Protein AF-A0A930S8W5-F1 (afdb_monomer)

Solvent-accessible surface area (backbone atoms only — not comparable to full-atom values): 11228 Å² total; per-residue (Å²): 131,78,61,67,44,80,49,76,48,83,53,79,40,33,37,37,39,38,31,30,31,74,84,80,67,48,77,78,44,78,50,74,50,74,47,82,41,80,61,62,62,61,56,50,52,54,48,52,54,52,50,52,52,51,52,53,51,52,47,54,46,54,51,53,53,50,49,51,53,32,41,77,68,68,63,45,86,70,75,86,78,61,76,85,81,70,62,40,40,56,42,46,46,45,55,75,83,44,91,60,53,60,67,49,46,48,45,22,51,56,50,45,65,69,64,56,50,47,81,63,65,83,74,59,72,83,74,89,78,64,91,67,51,72,68,57,50,43,38,52,56,48,54,62,51,50,78,83,36,52,68,38,48,57,46,38,52,39,32,75,76,67,74,50,66,83,62,75,49,75,47,76,55,97,92,41,82,45,73,46,62,80,55,48,55,48,90,99

Sequence (188 aa):
MSDLVLGLDIGIGSVGVGILNKVTGEIIHKNSRIFPAAQAENNVERRINRQGRRLTRRKKHRRVRLNHLFEESGLITDFTNVSINLNPYQLRVKGLTDELSNEELFIALKNMVKHRGISYLDDASDDGNSSVGDYAQIVKENSKQLETKTPGQIQLERYQKYGQLRGDFTVEEDGKKHRLIIVFPTSA

Secondary structure (DSSP, 8-state):
--SEEEEEEEETTEEEEEEEETTT--EEEEEEEE-----HHHHHHHHHHHHHHHHHHHHHHHHHHHHHHHHHTTS-S--TT--SSS-HHHHHHHTTTS---HHHHHHHHHHHHHS--BSSSSS------S---HHHHHHHHHHHHTTTS-HHHHHHHHHHHHS--SSEEEEEETTEEEEEE---BS--

Foldseek 3Di:
DAQKDWDWDDDQFKIWIWIARNPPRHTPDTDIGGHPRPPVVVVVVVVVVVVVVVVVVVLVVLLVVLVVVCCVVVLDVDPPPQDPPDDLLVLLVCVVPHDDRSSSVSSVVNVCSNQLADACVVVVPDPPDDPQPPVNVQAVVVVVVVVPDDLSRVQVCCCVPPVDRADWDWDADPNDIDIHHSHYHNVD

Structure (mmCIF, N/CA/C/O backbone):
data_AF-A0A930S8W5-F1
#
_entry.id   AF-A0A930S8W5-F1
#
loop_
_atom_site.group_PDB
_atom_site.id
_atom_site.type_symbol
_atom_site.label_atom_id
_atom_site.label_alt_id
_atom_site.label_comp_id
_atom_site.label_asym_id
_atom_site.label_entity_id
_atom_site.label_seq_id
_atom_site.pdbx_PDB_ins_code
_atom_site.Cartn_x
_atom_site.Cartn_y
_atom_site.Cartn_z
_atom_site.occupancy
_atom_site.B_iso_or_equiv
_atom_site.auth_seq_id
_atom_site.auth_comp_id
_atom_site.au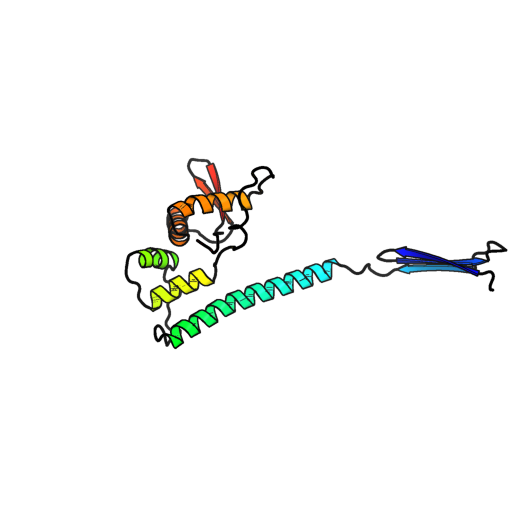th_asym_id
_atom_site.auth_atom_id
_atom_site.pdbx_PDB_model_num
ATOM 1 N N . MET A 1 1 ? 37.635 -10.814 -54.896 1.00 56.53 1 MET A N 1
ATOM 2 C CA . MET A 1 1 ? 36.934 -10.043 -53.840 1.00 56.53 1 MET A CA 1
ATOM 3 C C . MET A 1 1 ? 36.752 -8.631 -54.353 1.00 56.53 1 MET A C 1
ATOM 5 O O . MET A 1 1 ? 37.678 -8.141 -54.979 1.00 56.53 1 MET A O 1
ATOM 9 N N . SER A 1 2 ? 35.593 -8.006 -54.142 1.00 80.12 2 SER A N 1
ATOM 10 C CA . SER A 1 2 ? 35.391 -6.602 -54.521 1.00 80.12 2 SER A CA 1
ATOM 11 C C . SER A 1 2 ? 36.331 -5.679 -53.739 1.00 80.12 2 SER A C 1
ATOM 13 O O . SER A 1 2 ? 36.609 -5.938 -52.567 1.00 80.12 2 SER A O 1
ATOM 15 N N . ASP A 1 3 ? 36.750 -4.570 -54.348 1.00 94.50 3 ASP A N 1
ATOM 16 C CA . ASP A 1 3 ? 37.561 -3.539 -53.682 1.00 94.50 3 ASP A CA 1
ATOM 17 C C . ASP A 1 3 ? 36.743 -2.595 -52.789 1.00 94.50 3 ASP A C 1
ATOM 19 O O . ASP A 1 3 ? 37.269 -1.626 -52.256 1.00 94.50 3 ASP A O 1
ATOM 23 N N . LEU A 1 4 ? 35.460 -2.889 -52.584 1.00 96.31 4 LEU A N 1
ATOM 24 C CA . LEU A 1 4 ? 34.558 -2.099 -51.752 1.00 96.31 4 LEU A CA 1
ATOM 25 C C . LEU A 1 4 ? 34.642 -2.497 -50.275 1.00 96.31 4 LEU A C 1
ATOM 27 O O . LEU A 1 4 ? 34.626 -3.682 -49.938 1.00 96.31 4 LEU A O 1
ATOM 31 N N . VAL A 1 5 ? 34.668 -1.492 -49.403 1.00 96.00 5 VAL A N 1
ATOM 32 C CA . VAL A 1 5 ? 34.614 -1.610 -47.943 1.00 96.00 5 VAL A CA 1
ATOM 33 C C . VAL A 1 5 ? 33.387 -0.862 -47.435 1.00 96.00 5 VAL A C 1
ATOM 35 O O . VAL A 1 5 ? 33.153 0.280 -47.825 1.00 96.00 5 VAL A O 1
ATOM 38 N N . LEU A 1 6 ? 32.616 -1.513 -46.562 1.00 97.12 6 LEU A N 1
ATOM 39 C CA . LEU A 1 6 ? 31.442 -0.958 -45.891 1.00 97.12 6 LEU A CA 1
ATOM 40 C C . LEU A 1 6 ? 31.802 -0.573 -44.450 1.00 97.12 6 LEU A C 1
ATOM 42 O O . LEU A 1 6 ? 32.231 -1.423 -43.673 1.00 97.12 6 LEU A O 1
ATOM 46 N N . GLY A 1 7 ? 31.575 0.686 -44.091 1.00 97.12 7 GLY A N 1
ATOM 47 C CA . GLY A 1 7 ? 31.567 1.177 -42.717 1.00 97.12 7 GLY A CA 1
ATOM 48 C C . GLY A 1 7 ? 30.136 1.344 -42.209 1.00 97.12 7 GLY A C 1
ATOM 49 O O . GLY A 1 7 ? 29.282 1.881 -42.921 1.00 97.12 7 GLY A O 1
ATOM 50 N N . LEU A 1 8 ? 29.888 0.894 -40.979 1.00 98.00 8 LEU A N 1
ATOM 51 C CA . LEU A 1 8 ? 28.622 1.072 -40.270 1.00 98.00 8 LEU A CA 1
ATOM 52 C C . LEU A 1 8 ? 28.872 1.807 -38.953 1.00 98.00 8 LEU A C 1
ATOM 54 O O . LEU A 1 8 ? 29.672 1.350 -38.139 1.00 98.00 8 LEU A O 1
ATOM 58 N N . ASP A 1 9 ? 28.156 2.906 -38.742 1.00 97.38 9 ASP A N 1
ATOM 59 C CA . ASP A 1 9 ? 28.116 3.641 -37.475 1.00 97.38 9 ASP A CA 1
ATOM 60 C C . ASP A 1 9 ? 26.749 3.415 -36.818 1.00 97.38 9 ASP A C 1
ATOM 62 O O . ASP A 1 9 ? 25.747 3.997 -37.234 1.00 97.38 9 ASP A O 1
ATOM 66 N N . ILE A 1 10 ? 26.680 2.479 -35.867 1.00 95.88 10 ILE A N 1
ATOM 67 C CA . ILE A 1 10 ? 25.422 1.999 -35.280 1.00 95.88 10 ILE A CA 1
ATOM 68 C C . ILE A 1 10 ? 25.141 2.748 -33.973 1.00 95.88 10 ILE A C 1
ATOM 70 O O . ILE A 1 10 ? 25.716 2.444 -32.929 1.00 95.88 10 ILE A O 1
ATOM 74 N N . GLY A 1 11 ? 24.199 3.687 -34.025 1.00 92.19 11 GLY A N 1
ATOM 75 C CA . GLY A 1 11 ? 23.657 4.406 -32.877 1.00 92.19 11 GLY A CA 1
ATOM 76 C C . GLY A 1 11 ? 22.279 3.894 -32.444 1.00 92.19 11 GLY A C 1
ATOM 77 O O . GLY A 1 11 ? 21.581 3.187 -33.170 1.00 92.19 11 GLY A O 1
ATOM 78 N N . ILE A 1 12 ? 21.839 4.301 -31.249 1.00 89.75 12 ILE A N 1
ATOM 79 C CA . ILE A 1 12 ? 20.535 3.899 -30.687 1.00 89.75 12 ILE A CA 1
ATOM 80 C C . ILE A 1 12 ? 19.329 4.391 -31.503 1.00 89.75 12 ILE A C 1
ATOM 82 O O . ILE A 1 12 ? 18.258 3.802 -31.392 1.00 89.75 12 ILE A O 1
ATOM 86 N N . GLY A 1 13 ? 19.492 5.450 -32.305 1.00 91.19 13 GLY A N 1
ATOM 87 C CA . GLY A 1 13 ? 18.445 6.059 -33.139 1.00 91.19 13 GLY A CA 1
ATOM 88 C C . GLY A 1 13 ? 18.905 6.407 -34.560 1.00 91.19 13 GLY A C 1
ATOM 89 O O . GLY A 1 13 ? 18.264 7.181 -35.273 1.00 91.19 13 GLY A O 1
ATOM 90 N N . SER A 1 14 ? 20.047 5.873 -34.983 1.00 94.25 14 SER A N 1
ATOM 91 C CA . SER A 1 14 ? 20.533 6.056 -36.345 1.00 94.25 14 SER A CA 1
ATOM 92 C C . SER A 1 14 ? 21.547 4.991 -36.714 1.00 94.25 14 SER A C 1
ATOM 94 O O . SER A 1 14 ? 22.268 4.492 -35.859 1.00 94.25 14 SER A O 1
ATOM 96 N N . VAL A 1 15 ? 21.639 4.674 -38.000 1.00 97.38 15 VAL A N 1
ATOM 97 C CA . VAL A 1 15 ? 22.748 3.901 -38.55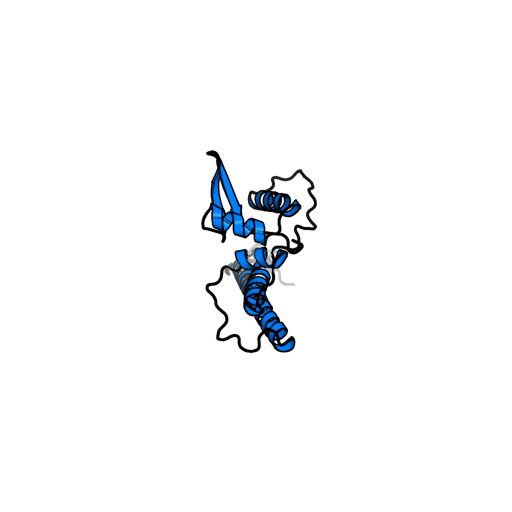9 1.00 97.38 15 VAL A CA 1
ATOM 98 C C . VAL A 1 15 ? 23.348 4.691 -39.716 1.00 97.38 15 VAL A C 1
ATOM 100 O O . VAL A 1 15 ? 22.686 4.912 -40.733 1.00 97.38 15 VAL A O 1
ATOM 103 N N . GLY A 1 16 ? 24.593 5.130 -39.548 1.00 97.81 16 GLY A N 1
ATOM 104 C CA . GLY A 1 16 ? 25.409 5.690 -40.617 1.00 97.81 16 GLY A CA 1
ATOM 105 C C . GLY A 1 16 ? 25.957 4.575 -41.503 1.00 97.81 16 GLY A C 1
ATOM 106 O O . GLY A 1 16 ? 26.402 3.541 -41.006 1.00 97.81 16 GLY A O 1
ATOM 107 N N . VAL A 1 17 ? 25.913 4.773 -42.817 1.00 98.19 17 VAL A N 1
ATOM 108 C CA . VAL A 1 17 ? 26.390 3.811 -43.816 1.00 98.19 17 VAL A CA 1
ATOM 109 C C . VAL A 1 17 ? 27.336 4.525 -44.773 1.00 98.19 17 VAL A C 1
ATOM 111 O O . VAL A 1 17 ? 26.967 5.530 -45.383 1.00 98.19 17 VAL A O 1
ATOM 114 N N . GLY A 1 18 ? 28.541 3.985 -44.944 1.00 97.81 18 GLY A N 1
ATOM 115 C CA . GLY A 1 18 ? 29.516 4.472 -45.918 1.00 97.81 18 GLY A CA 1
ATOM 116 C C . GLY A 1 18 ? 30.135 3.322 -46.700 1.00 97.81 18 GLY A C 1
ATOM 117 O O . GLY A 1 18 ? 30.542 2.331 -46.105 1.00 97.81 18 GLY A O 1
ATOM 118 N N . ILE A 1 19 ? 30.222 3.445 -48.023 1.00 97.56 19 ILE A N 1
ATOM 119 C CA . ILE A 1 19 ? 30.915 2.479 -48.884 1.00 97.56 19 ILE A CA 1
ATOM 120 C C . ILE A 1 19 ? 32.027 3.212 -49.623 1.00 97.56 19 ILE A C 1
ATOM 122 O O . ILE A 1 19 ? 31.763 4.234 -50.258 1.00 97.56 19 ILE A O 1
ATOM 126 N N . LEU A 1 20 ? 33.250 2.689 -49.566 1.00 97.00 20 LEU A N 1
ATOM 127 C CA . LEU A 1 20 ? 34.407 3.250 -50.266 1.00 97.00 20 LEU A CA 1
ATOM 128 C C . LEU A 1 20 ? 35.218 2.166 -50.976 1.00 97.00 20 LEU A C 1
ATOM 130 O O . LEU A 1 20 ? 35.235 1.014 -50.543 1.00 97.00 20 LEU A O 1
ATOM 134 N N . ASN A 1 21 ? 35.899 2.529 -52.056 1.00 97.12 21 ASN A N 1
ATOM 135 C CA . ASN A 1 21 ? 36.862 1.659 -52.720 1.00 97.12 21 ASN A CA 1
ATOM 136 C C . ASN A 1 21 ? 38.221 1.749 -52.006 1.00 97.12 21 ASN A C 1
ATOM 138 O O . ASN A 1 21 ? 38.809 2.823 -51.913 1.00 97.12 21 ASN A O 1
ATOM 142 N N . LYS A 1 22 ? 38.731 0.628 -51.493 1.00 94.94 22 LYS A N 1
ATOM 143 C CA . LYS A 1 22 ? 39.953 0.576 -50.673 1.00 94.94 22 LYS A CA 1
ATOM 144 C C . LYS A 1 22 ? 41.248 0.852 -51.443 1.00 94.94 22 LYS A C 1
ATOM 146 O O . LYS A 1 22 ? 42.263 1.111 -50.809 1.00 94.94 22 LYS A O 1
ATOM 151 N N . VAL A 1 23 ? 41.229 0.750 -52.774 1.00 95.38 23 VAL A N 1
ATOM 152 C CA . VAL A 1 23 ? 42.401 0.976 -53.635 1.00 95.38 23 VAL A CA 1
ATOM 153 C C . VAL A 1 23 ? 42.463 2.435 -54.081 1.00 95.38 23 VAL A C 1
ATOM 155 O O . VAL A 1 23 ? 43.524 3.047 -54.016 1.00 95.38 23 VAL A O 1
ATOM 158 N N . THR A 1 24 ? 41.333 3.006 -54.509 1.00 95.81 24 THR A N 1
ATOM 159 C CA . THR A 1 24 ? 41.276 4.391 -55.016 1.00 95.81 24 THR A CA 1
ATOM 160 C C . THR A 1 24 ? 40.973 5.425 -53.934 1.00 95.81 24 THR A C 1
ATOM 162 O O . THR A 1 24 ? 41.228 6.609 -54.133 1.00 95.81 24 THR A O 1
ATOM 165 N N . GLY A 1 25 ? 40.399 5.006 -52.804 1.00 93.00 25 GLY A N 1
ATOM 166 C CA . GLY A 1 25 ? 39.873 5.905 -51.775 1.00 93.00 25 GLY A CA 1
ATOM 167 C C . GLY A 1 25 ? 38.560 6.597 -52.165 1.00 93.00 25 GLY A C 1
ATOM 168 O O . GLY A 1 25 ? 38.064 7.429 -51.406 1.00 93.00 25 GLY A O 1
ATOM 169 N N . GLU A 1 26 ? 37.980 6.270 -53.325 1.00 96.31 26 GLU A N 1
ATOM 170 C CA . GLU A 1 26 ? 36.733 6.871 -53.802 1.00 96.31 26 GLU A CA 1
ATOM 171 C C . GLU A 1 26 ? 35.549 6.476 -52.914 1.00 96.31 26 GLU A C 1
ATOM 173 O O . GLU A 1 26 ? 35.380 5.309 -52.549 1.00 96.31 26 GLU A O 1
ATOM 178 N N . ILE A 1 27 ? 34.690 7.447 -52.600 1.00 96.38 27 ILE A N 1
ATOM 179 C CA . ILE A 1 27 ? 33.476 7.204 -51.826 1.00 96.38 27 ILE A CA 1
ATOM 180 C C . ILE A 1 27 ? 32.326 6.876 -52.773 1.00 96.38 27 ILE A C 1
ATOM 182 O O . ILE A 1 27 ? 31.826 7.744 -53.481 1.00 96.38 27 ILE A O 1
ATOM 186 N N . ILE A 1 28 ? 31.877 5.627 -52.723 1.00 96.88 28 ILE A N 1
ATOM 187 C CA . ILE A 1 28 ? 30.845 5.076 -53.604 1.00 96.88 28 ILE A CA 1
ATOM 188 C C . ILE A 1 28 ? 29.439 5.368 -53.072 1.00 96.88 28 ILE A C 1
ATOM 190 O O . ILE A 1 28 ? 28.508 5.589 -53.843 1.00 96.88 28 ILE A O 1
ATOM 194 N N . HIS A 1 29 ? 29.258 5.369 -51.749 1.00 96.88 29 HIS A N 1
ATOM 195 C CA . HIS A 1 29 ? 27.955 5.627 -51.141 1.00 96.88 29 HIS A CA 1
ATOM 196 C C . HIS A 1 29 ? 28.079 6.240 -49.746 1.00 96.88 29 HIS A C 1
ATOM 198 O O . HIS A 1 29 ? 28.964 5.869 -48.973 1.00 96.88 29 HIS A O 1
ATOM 204 N N . LYS A 1 30 ? 27.154 7.144 -49.410 1.00 96.75 30 LYS A N 1
ATOM 205 C CA . LYS A 1 30 ? 26.979 7.726 -48.073 1.00 96.75 30 LYS A CA 1
ATOM 206 C C . LYS A 1 30 ? 25.491 7.788 -47.756 1.00 96.75 30 LYS A C 1
ATOM 208 O O . LYS A 1 30 ? 24.716 8.266 -48.581 1.00 96.75 30 LYS A O 1
ATOM 213 N N . ASN A 1 31 ? 25.096 7.334 -46.573 1.00 97.50 31 ASN A N 1
ATOM 214 C CA . ASN A 1 31 ? 23.707 7.359 -46.128 1.00 97.50 31 ASN A CA 1
ATOM 215 C C . ASN A 1 31 ? 23.629 7.474 -44.599 1.00 97.50 31 ASN A C 1
ATOM 217 O O . ASN A 1 31 ? 24.539 7.062 -43.881 1.00 97.50 31 ASN A O 1
ATOM 221 N N . SER A 1 32 ? 22.524 8.029 -44.111 1.00 96.75 32 SER A N 1
ATOM 222 C CA . SER A 1 32 ? 22.150 8.020 -42.704 1.00 9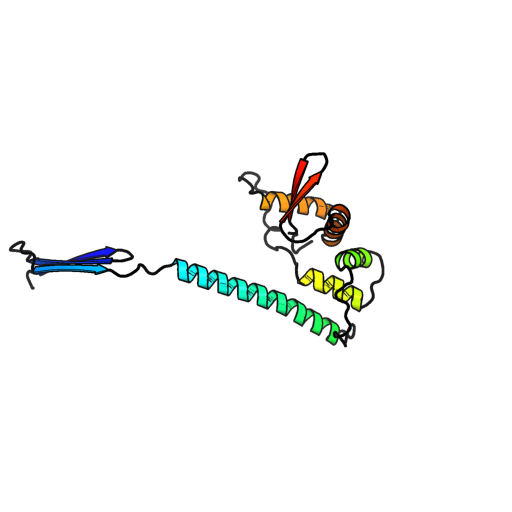6.75 32 SER A CA 1
ATOM 223 C C . SER A 1 32 ? 20.713 7.536 -42.587 1.00 96.75 32 SER A C 1
ATOM 225 O O . SER A 1 32 ? 19.771 8.188 -43.044 1.00 96.75 32 SER A O 1
ATOM 227 N N . ARG A 1 33 ? 20.533 6.369 -41.972 1.00 96.06 33 ARG A N 1
ATOM 228 C CA . ARG A 1 33 ? 19.212 5.841 -41.653 1.00 96.06 33 ARG A CA 1
ATOM 229 C C . ARG A 1 33 ? 18.834 6.292 -40.252 1.00 96.06 33 ARG A C 1
ATOM 231 O O . ARG A 1 33 ? 19.380 5.777 -39.287 1.00 96.06 33 ARG A O 1
ATOM 238 N N . ILE A 1 34 ? 17.869 7.197 -40.142 1.00 93.50 34 ILE A N 1
ATOM 239 C CA . ILE A 1 34 ? 17.363 7.693 -38.856 1.00 93.50 34 ILE A CA 1
ATOM 240 C C . ILE A 1 34 ? 16.097 6.919 -38.478 1.00 93.50 34 ILE A C 1
ATOM 242 O O . ILE A 1 34 ? 15.216 6.701 -39.313 1.00 93.50 34 ILE A O 1
ATOM 246 N N . PHE A 1 35 ? 16.001 6.495 -37.223 1.00 90.50 35 PHE A N 1
ATOM 247 C CA . PHE A 1 35 ? 14.790 5.930 -36.633 1.00 90.50 35 PHE A CA 1
ATOM 248 C C . PHE A 1 35 ? 14.703 6.383 -35.175 1.00 90.50 35 PHE A C 1
ATOM 250 O O . PHE A 1 35 ? 15.731 6.457 -34.510 1.00 90.50 35 PHE A O 1
ATOM 257 N N . PRO A 1 36 ? 13.511 6.682 -34.636 1.00 84.19 36 PRO A N 1
ATOM 258 C CA . PRO A 1 36 ? 13.391 6.956 -33.213 1.00 84.19 36 PRO A CA 1
ATOM 259 C C . PRO A 1 36 ? 14.010 5.796 -32.440 1.00 84.19 36 PRO A C 1
ATOM 261 O O . PRO A 1 36 ? 13.655 4.638 -32.688 1.00 84.19 36 PRO A O 1
ATOM 264 N N . ALA A 1 37 ? 14.946 6.096 -31.538 1.00 80.75 37 ALA A N 1
ATOM 265 C CA . ALA A 1 37 ? 15.481 5.073 -30.657 1.00 80.75 37 ALA A CA 1
ATOM 266 C C . ALA A 1 37 ? 14.307 4.349 -30.000 1.00 80.75 37 ALA A C 1
ATOM 268 O O . ALA A 1 37 ? 13.314 4.997 -29.657 1.00 80.75 37 ALA A O 1
ATOM 269 N N . ALA A 1 38 ? 14.387 3.021 -29.869 1.00 68.62 38 ALA A N 1
ATOM 270 C CA . ALA A 1 38 ? 13.346 2.261 -29.192 1.00 68.62 38 ALA A CA 1
ATOM 271 C C . ALA A 1 38 ? 13.119 2.909 -27.820 1.00 68.62 38 ALA A C 1
ATOM 273 O O . ALA A 1 38 ? 13.970 2.800 -26.939 1.00 68.62 38 ALA A O 1
ATOM 274 N N . GLN A 1 39 ? 12.015 3.650 -27.672 1.00 66.75 39 GLN A N 1
ATOM 275 C CA . GLN A 1 39 ? 11.752 4.449 -26.483 1.00 66.75 39 GLN A CA 1
ATOM 276 C C . GLN A 1 39 ? 11.491 3.477 -25.337 1.00 66.75 39 GLN A C 1
ATOM 278 O O . GLN A 1 39 ? 10.364 3.020 -25.124 1.00 66.75 39 GLN A O 1
ATOM 283 N N . ALA A 1 40 ? 12.553 3.107 -24.618 1.00 67.00 40 ALA A N 1
ATOM 284 C CA . ALA A 1 40 ? 12.490 2.211 -23.470 1.00 67.00 40 ALA A CA 1
ATOM 285 C C . ALA A 1 40 ? 11.471 2.718 -22.432 1.00 67.00 40 ALA A C 1
ATOM 287 O O . ALA A 1 40 ? 10.838 1.917 -21.741 1.00 67.00 40 ALA A O 1
ATOM 288 N N . GLU A 1 41 ? 11.252 4.032 -22.407 1.00 70.69 41 GLU A N 1
ATOM 289 C CA . GLU A 1 41 ? 10.247 4.756 -21.631 1.00 70.69 41 GLU A CA 1
ATOM 290 C C . GLU A 1 41 ? 8.822 4.211 -21.827 1.00 70.69 41 GLU A C 1
ATOM 292 O O . GLU A 1 41 ? 8.147 3.908 -20.842 1.00 70.69 41 GLU A O 1
ATOM 297 N N . ASN A 1 42 ? 8.392 3.924 -23.062 1.00 78.94 42 ASN A N 1
ATOM 298 C CA . ASN A 1 42 ? 7.051 3.373 -23.322 1.00 78.94 42 ASN A CA 1
ATOM 299 C C . ASN A 1 42 ? 6.881 1.974 -22.704 1.00 78.94 42 ASN A C 1
ATOM 301 O O . ASN A 1 42 ? 5.805 1.590 -22.231 1.00 78.94 42 ASN A O 1
ATOM 305 N N . ASN A 1 43 ? 7.959 1.183 -22.658 1.00 85.62 43 ASN A N 1
ATOM 306 C CA . ASN A 1 43 ? 7.933 -0.116 -21.990 1.00 85.62 43 ASN A CA 1
ATOM 307 C C . ASN A 1 43 ? 7.944 0.019 -20.459 1.00 85.62 43 ASN A C 1
ATOM 309 O O . ASN A 1 43 ? 7.352 -0.823 -19.774 1.00 85.62 43 ASN A O 1
ATOM 313 N N . VAL A 1 44 ? 8.590 1.056 -19.916 1.00 88.38 44 VAL A N 1
ATOM 314 C CA . VAL A 1 44 ? 8.524 1.396 -18.487 1.00 88.38 44 VAL A CA 1
ATOM 315 C C . VAL A 1 44 ? 7.085 1.742 -18.111 1.00 88.38 44 VAL A C 1
ATOM 317 O O . VAL A 1 44 ? 6.532 1.108 -17.210 1.00 88.38 44 VAL A O 1
ATOM 320 N N . GLU A 1 45 ? 6.426 2.626 -18.857 1.00 91.00 45 GLU A N 1
ATOM 321 C CA . GLU A 1 45 ? 5.035 3.010 -18.600 1.00 91.00 45 GLU A CA 1
ATOM 322 C C . GLU A 1 45 ? 4.083 1.806 -18.703 1.00 91.00 45 GLU A C 1
ATOM 324 O O . GLU A 1 45 ? 3.298 1.517 -17.791 1.00 91.00 45 GLU A O 1
ATOM 329 N N . ARG A 1 46 ? 4.219 0.998 -19.766 1.00 91.56 46 ARG A N 1
ATOM 330 C CA . ARG A 1 46 ? 3.461 -0.253 -19.929 1.00 91.56 46 ARG A CA 1
ATOM 331 C C . ARG A 1 46 ? 3.633 -1.182 -18.726 1.00 91.56 46 ARG A C 1
ATOM 333 O O . ARG A 1 46 ? 2.668 -1.825 -18.289 1.00 91.56 46 ARG A O 1
ATOM 340 N N . ARG A 1 47 ? 4.857 -1.299 -18.204 1.00 94.12 47 ARG A N 1
ATOM 341 C CA . ARG A 1 47 ? 5.188 -2.146 -17.051 1.00 94.12 47 ARG A CA 1
ATOM 342 C C . ARG A 1 47 ? 4.550 -1.614 -15.771 1.00 94.12 47 ARG A C 1
ATOM 344 O O . ARG A 1 47 ? 3.904 -2.415 -15.087 1.00 94.12 47 ARG A O 1
ATOM 351 N N . ILE A 1 48 ? 4.671 -0.314 -15.500 1.00 95.44 48 ILE A N 1
ATOM 352 C CA . ILE A 1 48 ? 4.067 0.369 -14.345 1.00 95.44 48 ILE A CA 1
ATOM 353 C C . ILE A 1 48 ? 2.549 0.164 -14.360 1.00 95.44 48 ILE A C 1
ATOM 355 O O . ILE A 1 48 ? 1.982 -0.380 -13.409 1.00 95.44 48 ILE A O 1
ATOM 359 N N . ASN A 1 49 ? 1.897 0.447 -15.488 1.00 95.94 49 ASN A N 1
ATOM 360 C CA . ASN A 1 49 ? 0.451 0.293 -15.648 1.00 95.94 49 ASN A CA 1
ATOM 361 C C . ASN A 1 49 ? -0.009 -1.160 -15.436 1.00 95.94 49 ASN A C 1
ATOM 363 O O . ASN A 1 49 ? -1.010 -1.431 -14.765 1.00 95.94 49 ASN A O 1
ATOM 367 N N . ARG A 1 50 ? 0.739 -2.140 -15.956 1.00 97.06 50 ARG A N 1
ATOM 368 C CA . ARG A 1 50 ? 0.447 -3.566 -15.738 1.00 97.06 50 ARG A CA 1
ATOM 369 C C . ARG A 1 50 ? 0.579 -3.964 -14.267 1.00 97.06 50 ARG A C 1
ATOM 371 O O . ARG A 1 50 ? -0.251 -4.733 -13.775 1.00 97.06 50 ARG A O 1
ATOM 378 N N . GLN A 1 51 ? 1.614 -3.492 -13.576 1.00 97.25 51 GLN A N 1
ATOM 379 C CA . GLN A 1 51 ? 1.814 -3.760 -12.151 1.00 97.25 51 GLN A CA 1
ATOM 380 C C . GLN A 1 51 ? 0.702 -3.116 -11.312 1.00 97.25 51 GLN A C 1
ATOM 382 O O . GLN A 1 51 ? 0.086 -3.818 -10.507 1.00 97.25 51 GLN A O 1
ATOM 387 N N . GLY A 1 52 ? 0.348 -1.858 -11.588 1.00 97.50 52 GLY A N 1
ATOM 388 C CA . GLY A 1 52 ? -0.774 -1.158 -10.955 1.00 97.50 52 GLY A CA 1
ATOM 389 C C . GLY A 1 52 ? -2.094 -1.922 -11.094 1.00 97.50 52 GLY A C 1
ATOM 390 O O . GLY A 1 52 ? -2.748 -2.225 -10.093 1.00 97.50 52 GLY A O 1
ATOM 391 N N . ARG A 1 53 ? -2.440 -2.375 -12.310 1.00 98.19 53 ARG A N 1
ATOM 392 C CA . ARG A 1 53 ? -3.632 -3.218 -12.543 1.00 98.19 53 ARG A CA 1
ATOM 393 C C . ARG A 1 53 ? -3.619 -4.497 -11.707 1.00 98.19 53 ARG A C 1
ATOM 395 O O . ARG A 1 53 ? -4.645 -4.877 -11.142 1.00 98.19 53 ARG A O 1
ATOM 402 N N . ARG A 1 54 ? -2.469 -5.175 -11.596 1.00 98.00 54 ARG A N 1
ATOM 403 C CA . ARG A 1 54 ? -2.339 -6.403 -10.790 1.00 98.00 54 ARG A CA 1
ATOM 404 C C . ARG A 1 54 ? -2.537 -6.130 -9.300 1.00 98.00 54 ARG A C 1
ATOM 406 O O . ARG A 1 54 ? -3.232 -6.915 -8.652 1.00 98.00 54 ARG A O 1
ATOM 413 N N . LEU A 1 55 ? -1.962 -5.049 -8.772 1.00 97.25 55 LEU A N 1
ATOM 414 C CA . LEU A 1 55 ? -2.124 -4.647 -7.372 1.00 97.25 55 LEU A CA 1
ATOM 415 C C . LEU A 1 55 ? -3.592 -4.339 -7.056 1.00 97.25 55 LEU A C 1
ATOM 417 O O . LEU A 1 55 ? -4.148 -4.921 -6.121 1.00 97.25 55 LEU A O 1
ATOM 421 N N . THR A 1 56 ? -4.251 -3.527 -7.886 1.00 97.62 56 THR A N 1
ATOM 422 C CA . THR A 1 56 ? -5.675 -3.188 -7.737 1.00 97.62 56 THR A CA 1
ATOM 423 C C . THR A 1 56 ? -6.566 -4.423 -7.843 1.00 97.62 56 THR A C 1
ATOM 425 O O . THR A 1 56 ? -7.419 -4.642 -6.978 1.00 97.62 56 THR A O 1
ATOM 428 N N . ARG A 1 57 ? -6.330 -5.295 -8.835 1.00 98.38 57 ARG A N 1
ATOM 429 C CA . ARG A 1 57 ? -7.067 -6.559 -9.002 1.00 98.38 57 ARG A CA 1
ATOM 430 C C . ARG A 1 57 ? -6.955 -7.440 -7.761 1.00 98.38 57 ARG A C 1
ATOM 432 O O . ARG A 1 57 ? -7.967 -7.908 -7.253 1.00 98.38 57 ARG A O 1
ATOM 439 N N . ARG A 1 58 ? -5.740 -7.642 -7.241 1.00 98.06 58 ARG A N 1
ATOM 440 C CA . ARG A 1 58 ? -5.504 -8.470 -6.046 1.00 98.06 58 ARG A CA 1
ATOM 441 C C . ARG A 1 58 ? -6.114 -7.843 -4.790 1.00 98.06 58 ARG A C 1
ATOM 443 O O . ARG A 1 58 ? -6.708 -8.562 -3.995 1.00 98.06 58 ARG A O 1
ATOM 450 N N . LYS A 1 59 ? -6.042 -6.516 -4.629 1.00 97.62 59 LYS A N 1
ATOM 451 C CA . LYS A 1 59 ? -6.710 -5.793 -3.532 1.00 97.62 59 LYS A CA 1
ATOM 452 C C . LYS A 1 59 ? -8.233 -5.946 -3.586 1.00 97.62 59 LYS A C 1
ATOM 454 O O . LYS A 1 59 ? -8.844 -6.180 -2.547 1.00 97.62 59 LYS A O 1
ATOM 459 N N . LYS A 1 60 ? -8.846 -5.866 -4.775 1.00 98.06 60 LYS A N 1
ATOM 460 C CA . LYS A 1 60 ? -10.278 -6.155 -4.966 1.00 98.06 60 LYS A CA 1
ATOM 461 C C . LYS A 1 60 ? -10.588 -7.609 -4.607 1.00 98.06 60 LYS A C 1
ATOM 463 O O . LYS A 1 60 ? -11.493 -7.844 -3.815 1.00 98.06 60 LYS A O 1
ATOM 468 N N . HIS A 1 61 ? -9.808 -8.549 -5.137 1.00 98.38 61 HIS A N 1
ATOM 469 C CA . HIS A 1 61 ? -10.036 -9.983 -4.968 1.00 98.38 61 HIS A CA 1
ATOM 470 C C . HIS A 1 61 ? -9.889 -10.462 -3.516 1.00 98.38 61 HIS A C 1
ATOM 472 O O . HIS A 1 61 ? -10.652 -11.321 -3.097 1.00 98.38 61 HIS A O 1
ATOM 478 N N . ARG A 1 62 ? -9.006 -9.862 -2.701 1.00 98.38 62 ARG A N 1
ATOM 479 C CA . ARG A 1 62 ? -8.947 -10.162 -1.255 1.00 98.38 62 ARG A CA 1
ATOM 480 C C . ARG A 1 62 ? -10.278 -9.927 -0.540 1.00 98.38 62 ARG A C 1
ATOM 482 O O . ARG A 1 62 ? -10.639 -10.709 0.322 1.00 98.38 62 ARG A O 1
ATOM 489 N N . ARG A 1 63 ? -11.014 -8.875 -0.910 1.00 96.81 63 ARG A N 1
ATOM 490 C CA . ARG A 1 63 ? -12.337 -8.595 -0.326 1.00 96.81 63 ARG A CA 1
ATOM 491 C C . ARG A 1 63 ? -13.391 -9.581 -0.815 1.00 96.81 63 ARG A C 1
ATOM 493 O O . ARG A 1 63 ? -14.238 -9.964 -0.037 1.00 96.81 63 ARG A O 1
ATOM 500 N N . VAL A 1 64 ? -13.313 -9.995 -2.081 1.00 97.56 64 VAL A N 1
ATOM 501 C CA . VAL A 1 64 ? -14.205 -11.030 -2.630 1.00 97.56 64 VAL A CA 1
ATOM 502 C C . VAL A 1 64 ? -14.000 -12.353 -1.890 1.00 97.56 64 VAL A C 1
ATOM 504 O O . VAL A 1 64 ? -14.963 -12.963 -1.460 1.00 97.56 64 VAL A O 1
ATOM 507 N N . ARG A 1 65 ? -12.745 -12.746 -1.646 1.00 98.31 65 ARG A N 1
ATOM 508 C CA . ARG A 1 65 ? -12.434 -13.926 -0.826 1.00 98.31 65 ARG A CA 1
ATOM 509 C C . ARG A 1 65 ? -12.911 -13.793 0.620 1.00 98.31 65 ARG A C 1
ATOM 511 O O . ARG A 1 65 ? -13.336 -14.782 1.191 1.00 98.31 65 ARG A O 1
ATOM 518 N N . LEU A 1 66 ? -12.839 -12.591 1.199 1.00 97.94 66 LEU A N 1
ATOM 519 C CA . LEU A 1 66 ? -13.392 -12.337 2.531 1.00 97.94 66 LEU A CA 1
ATOM 520 C C . LEU A 1 66 ? -14.919 -12.494 2.548 1.00 97.94 66 LEU A C 1
ATOM 522 O O . LEU A 1 66 ? -15.435 -13.066 3.495 1.00 97.94 66 LEU A O 1
ATOM 526 N N . ASN A 1 67 ? -15.628 -12.027 1.513 1.00 96.69 67 ASN A N 1
ATOM 527 C CA . ASN A 1 6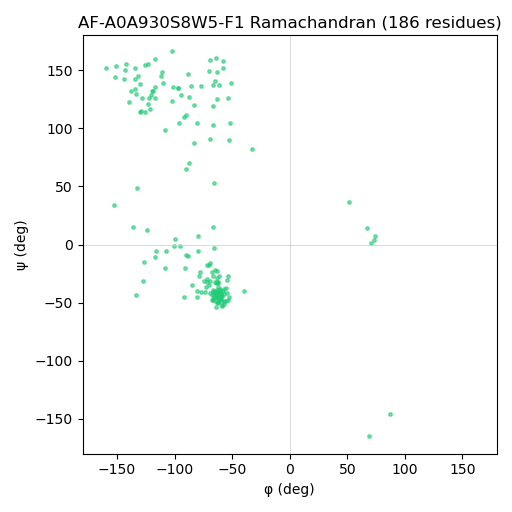7 ? -17.068 -12.263 1.390 1.00 96.69 67 ASN A CA 1
ATOM 528 C C . ASN A 1 67 ? -17.375 -13.767 1.370 1.00 96.69 67 ASN A C 1
ATOM 530 O O . ASN A 1 67 ? -18.134 -14.220 2.212 1.00 96.69 67 ASN A O 1
ATOM 534 N N . HIS A 1 68 ? -16.719 -14.534 0.492 1.00 97.50 68 HIS A N 1
ATOM 535 C CA . HIS A 1 68 ? -16.923 -15.986 0.424 1.00 97.50 68 HIS A CA 1
ATOM 536 C C . HIS A 1 68 ? -16.621 -16.690 1.747 1.00 97.50 68 HIS A C 1
ATOM 538 O O . HIS A 1 68 ? -17.390 -17.539 2.167 1.00 97.50 68 HIS A O 1
ATOM 544 N N . LEU A 1 69 ? -15.560 -16.285 2.452 1.00 98.19 69 LEU A N 1
ATOM 545 C CA . LEU A 1 69 ? -15.261 -16.834 3.775 1.00 98.19 69 LEU A CA 1
ATOM 546 C C . LEU A 1 69 ? -16.409 -16.593 4.769 1.00 98.19 69 LEU A C 1
ATOM 548 O O . LEU A 1 69 ? -16.742 -17.484 5.543 1.00 98.19 69 LEU A O 1
ATOM 552 N N . PHE A 1 70 ? -17.014 -15.403 4.758 1.00 97.88 70 PHE A N 1
ATOM 553 C CA . PHE A 1 70 ? -18.143 -15.073 5.633 1.00 97.88 70 PHE A CA 1
ATOM 554 C C . PHE A 1 70 ? -19.433 -15.815 5.250 1.00 97.88 70 PHE A C 1
ATOM 556 O O . PHE A 1 70 ? -20.177 -16.203 6.152 1.00 97.88 70 PHE A O 1
ATOM 563 N N . GLU A 1 71 ? -19.659 -16.042 3.951 1.00 96.56 71 GLU A N 1
ATOM 564 C CA . GLU A 1 71 ? -20.760 -16.863 3.422 1.00 96.56 71 GLU A CA 1
ATOM 565 C C . GLU A 1 71 ? -20.606 -18.322 3.860 1.00 96.56 71 GLU A C 1
ATOM 567 O O . GLU A 1 71 ? -21.507 -18.882 4.478 1.00 96.56 71 GLU A O 1
ATOM 572 N N . GLU A 1 72 ? -19.442 -18.921 3.592 1.00 97.19 72 GLU A N 1
ATOM 573 C CA . GLU A 1 72 ? -19.121 -20.314 3.924 1.00 97.19 72 GLU A CA 1
ATOM 574 C C . GLU A 1 72 ? -19.156 -20.569 5.436 1.00 97.19 72 GLU A C 1
ATOM 576 O O . GLU A 1 72 ? -19.554 -21.646 5.873 1.00 97.19 72 GLU A O 1
ATOM 581 N N . SER A 1 73 ? -18.782 -19.570 6.240 1.00 97.31 73 SER A N 1
ATOM 582 C CA . SER A 1 73 ? -18.827 -19.654 7.706 1.00 97.31 73 SER A CA 1
ATOM 583 C C . SER A 1 73 ? -20.227 -19.422 8.290 1.00 97.31 73 SER A C 1
ATOM 585 O O . SER A 1 73 ? -20.394 -19.519 9.503 1.00 97.31 73 SER A O 1
ATOM 587 N N . GLY A 1 74 ? -21.224 -19.057 7.476 1.00 96.31 74 GLY A N 1
ATOM 588 C CA . GLY A 1 74 ? -22.580 -18.744 7.940 1.00 96.31 74 GLY A CA 1
ATOM 589 C C . GLY A 1 74 ? -22.690 -17.472 8.794 1.00 96.31 74 GLY A C 1
ATOM 590 O O . GLY A 1 74 ? -23.712 -17.266 9.442 1.00 96.31 74 GLY A O 1
ATOM 591 N N . LEU A 1 75 ? -21.662 -16.614 8.810 1.00 95.50 75 LEU A N 1
ATOM 592 C CA . LEU A 1 75 ? -21.639 -15.393 9.627 1.00 95.50 75 LEU A CA 1
ATOM 593 C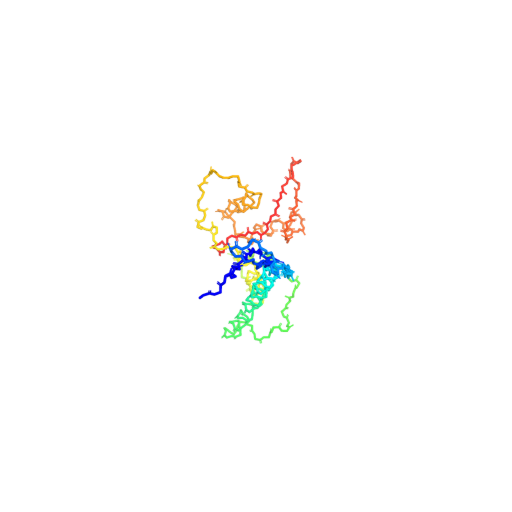 C . LEU A 1 75 ? -22.430 -14.253 8.978 1.00 95.50 75 LEU A C 1
ATOM 595 O O . LEU A 1 75 ? -23.121 -13.508 9.674 1.00 95.50 75 LEU A O 1
ATOM 599 N N . ILE A 1 76 ? -22.309 -14.111 7.654 1.00 91.62 76 ILE A N 1
ATOM 600 C CA . ILE A 1 76 ? -23.085 -13.176 6.834 1.00 91.62 76 ILE A CA 1
ATOM 601 C C . ILE A 1 76 ? -23.459 -13.884 5.539 1.00 91.62 76 ILE A C 1
ATOM 603 O O . ILE A 1 76 ? -22.585 -14.305 4.784 1.00 91.62 76 ILE A O 1
ATOM 607 N N . THR A 1 77 ? -24.756 -13.962 5.268 1.00 79.56 77 THR A N 1
ATOM 608 C CA . THR A 1 77 ? -25.307 -14.546 4.037 1.00 79.56 77 THR A CA 1
ATOM 609 C C . THR A 1 77 ? -25.894 -13.494 3.093 1.00 79.56 77 THR A C 1
ATOM 611 O O . THR A 1 77 ? -25.982 -13.739 1.893 1.00 79.56 77 THR A O 1
ATOM 614 N N . ASP A 1 78 ? -26.226 -12.300 3.599 1.00 90.62 78 ASP A N 1
ATOM 615 C CA . ASP A 1 78 ? -26.669 -11.148 2.808 1.00 90.62 78 ASP A CA 1
ATOM 616 C C . ASP A 1 78 ? -25.738 -9.942 3.020 1.00 90.62 78 ASP A C 1
ATOM 618 O O . ASP A 1 78 ? -25.640 -9.386 4.113 1.00 90.62 78 ASP A O 1
ATOM 622 N N . PHE A 1 79 ? -25.062 -9.507 1.953 1.00 92.19 79 PHE A N 1
ATOM 623 C CA . PHE A 1 79 ? -24.180 -8.333 1.981 1.00 92.19 79 PHE A CA 1
ATOM 624 C C . PHE A 1 79 ? -24.857 -7.037 1.528 1.00 92.19 79 PHE A C 1
ATOM 626 O O . PHE A 1 79 ? -24.188 -6.000 1.498 1.00 92.19 79 PHE A O 1
ATOM 633 N N . THR A 1 80 ? -26.131 -7.068 1.129 1.00 92.12 80 THR A N 1
ATOM 634 C CA . THR A 1 80 ? -26.828 -5.883 0.604 1.00 92.12 80 THR A CA 1
ATOM 635 C C . THR A 1 80 ? -27.080 -4.831 1.680 1.00 92.12 80 THR A C 1
ATOM 637 O O . THR A 1 80 ? -27.006 -3.640 1.385 1.00 92.12 80 THR A O 1
ATOM 640 N N . ASN A 1 81 ? -27.270 -5.264 2.929 1.00 90.06 81 ASN A N 1
ATOM 641 C CA . ASN A 1 81 ? -27.598 -4.403 4.066 1.00 90.06 81 ASN A CA 1
ATOM 642 C C . ASN A 1 81 ? -26.400 -4.054 4.963 1.00 90.06 81 ASN A C 1
ATOM 644 O O . ASN A 1 81 ? -26.573 -3.380 5.973 1.00 90.06 81 ASN A O 1
ATOM 648 N N . VAL A 1 82 ? -25.179 -4.464 4.596 1.00 93.12 82 VAL A N 1
ATOM 649 C CA . VAL A 1 82 ? -23.978 -4.126 5.374 1.00 93.12 82 VAL A CA 1
ATOM 650 C C . VAL A 1 82 ? -23.718 -2.623 5.300 1.00 93.12 82 VAL A C 1
ATOM 652 O O . VAL A 1 82 ? -23.426 -2.081 4.226 1.00 93.12 82 VAL A O 1
ATOM 655 N N . SER A 1 83 ? -23.740 -1.958 6.452 1.00 94.38 83 SER A N 1
ATOM 656 C CA . SER A 1 83 ? -23.500 -0.527 6.556 1.00 94.38 83 SER A CA 1
ATOM 657 C C . SER A 1 83 ? -22.101 -0.147 6.071 1.00 94.38 83 SER A C 1
ATOM 659 O O . SER A 1 83 ? -21.085 -0.772 6.386 1.00 94.38 83 SER A O 1
ATOM 661 N N . ILE A 1 84 ? -22.031 0.943 5.310 1.00 94.88 84 ILE A N 1
ATOM 662 C CA . ILE A 1 84 ? -20.769 1.547 4.860 1.00 94.88 84 ILE A CA 1
ATOM 663 C C . ILE A 1 84 ? -20.366 2.773 5.688 1.00 94.88 84 ILE A C 1
ATOM 665 O O . ILE A 1 84 ? -19.308 3.347 5.430 1.00 94.88 84 ILE A O 1
ATOM 669 N N . ASN A 1 85 ? -21.193 3.156 6.668 1.00 96.50 85 ASN A N 1
ATOM 670 C CA . ASN A 1 85 ? -21.067 4.405 7.425 1.00 96.50 85 ASN A CA 1
ATOM 671 C C . ASN A 1 85 ? -20.588 4.203 8.871 1.00 96.50 85 ASN A C 1
ATOM 673 O O . ASN A 1 85 ? -20.331 5.182 9.566 1.00 96.50 85 ASN A O 1
ATOM 677 N N . LEU A 1 86 ? -20.446 2.956 9.335 1.00 97.06 86 LEU A N 1
ATOM 678 C CA . LEU A 1 86 ? -19.825 2.678 10.631 1.00 97.06 86 LEU A CA 1
ATOM 679 C C . LEU A 1 86 ? -18.324 2.974 10.583 1.00 97.06 86 LEU A C 1
ATOM 681 O O . LEU A 1 86 ? -17.683 2.799 9.545 1.00 97.06 86 LEU A O 1
ATOM 685 N N . ASN A 1 87 ? -17.746 3.389 11.713 1.00 97.94 87 ASN A N 1
ATOM 686 C CA . ASN A 1 87 ? -16.317 3.669 11.809 1.00 97.94 87 ASN A CA 1
ATOM 687 C C . ASN A 1 87 ? -15.518 2.362 11.987 1.00 97.94 87 ASN A C 1
ATOM 689 O O . ASN A 1 87 ? -15.454 1.828 13.097 1.00 97.94 87 ASN A O 1
ATOM 693 N N . PRO A 1 88 ? -14.829 1.856 10.946 1.00 98.12 88 PRO A N 1
ATOM 694 C CA . PRO A 1 88 ? -14.120 0.587 11.047 1.00 98.12 88 PRO A CA 1
ATOM 695 C C . PRO A 1 88 ? -12.920 0.645 11.999 1.00 98.12 88 PRO A C 1
ATOM 697 O O . PRO A 1 88 ? -12.493 -0.394 12.487 1.00 98.12 88 PRO A O 1
ATOM 700 N N . TYR A 1 89 ? -12.342 1.824 12.250 1.00 98.06 89 TYR A N 1
ATOM 701 C CA . TYR A 1 89 ? -11.202 1.968 13.158 1.00 98.06 89 TYR A CA 1
ATOM 702 C C . TYR A 1 89 ? -11.651 1.830 14.608 1.00 98.06 89 TYR A C 1
ATOM 704 O O . TYR A 1 89 ? -11.008 1.125 15.376 1.00 98.06 89 TYR A O 1
ATOM 712 N N . GLN A 1 90 ? -12.801 2.414 14.949 1.00 98.31 90 GLN A N 1
ATOM 713 C CA . GLN A 1 90 ? -13.416 2.234 16.261 1.00 98.31 90 GLN A CA 1
ATOM 714 C C . GLN A 1 90 ? -13.810 0.774 16.497 1.00 98.31 90 GLN A C 1
ATOM 716 O O . GLN A 1 90 ? -13.480 0.227 17.542 1.00 98.31 90 GLN A O 1
ATOM 721 N N . LEU A 1 91 ? -14.434 0.122 15.509 1.00 98.62 91 LEU A N 1
ATOM 722 C CA . LEU A 1 91 ? -14.800 -1.296 15.603 1.00 98.62 91 LEU A CA 1
ATOM 723 C C . LEU A 1 91 ? -13.576 -2.199 15.791 1.00 98.62 91 LEU A C 1
ATOM 725 O O . LEU A 1 91 ? -13.608 -3.110 16.608 1.00 98.62 91 LEU A O 1
ATOM 729 N N . ARG A 1 92 ? -12.468 -1.915 15.093 1.00 98.38 92 ARG A N 1
ATOM 730 C CA . ARG A 1 92 ? -11.204 -2.649 15.271 1.00 98.38 92 ARG A CA 1
ATOM 731 C C . ARG A 1 92 ? -10.615 -2.519 16.671 1.00 98.38 92 ARG A C 1
ATOM 733 O O . ARG A 1 92 ? -9.946 -3.447 17.096 1.00 98.38 92 ARG A O 1
ATOM 740 N N . VAL A 1 93 ? -10.813 -1.385 17.344 1.00 98.50 93 VAL A N 1
ATOM 741 C CA . VAL A 1 93 ? -10.351 -1.190 18.726 1.00 98.50 93 VAL A CA 1
ATOM 742 C C . VAL A 1 93 ? -11.321 -1.835 19.713 1.00 98.50 93 VAL A C 1
ATOM 744 O O . VAL A 1 93 ? -10.870 -2.566 20.584 1.00 98.50 93 VAL A O 1
ATOM 747 N N . LYS A 1 94 ? -12.635 -1.637 19.535 1.00 98.62 94 LYS A N 1
ATOM 748 C CA . LYS A 1 94 ? -13.688 -2.274 20.346 1.00 98.62 94 LYS A CA 1
ATOM 749 C C . LYS A 1 94 ? -13.529 -3.798 20.359 1.00 98.62 94 LYS A C 1
ATOM 751 O O . LYS A 1 94 ? -13.486 -4.392 21.423 1.00 98.62 94 LYS A O 1
ATOM 756 N N . GLY A 1 95 ? -13.338 -4.412 19.191 1.00 98.31 95 GLY A N 1
ATOM 757 C CA . GLY A 1 95 ? -13.181 -5.863 19.053 1.00 98.31 95 GLY A CA 1
ATOM 758 C C . GLY A 1 95 ? -11.929 -6.471 19.694 1.00 98.31 95 GLY A C 1
ATOM 759 O O . GLY A 1 95 ? -11.762 -7.684 19.622 1.00 98.31 95 GLY A O 1
ATOM 760 N N . LEU A 1 96 ? -11.031 -5.665 20.278 1.00 97.94 96 LEU A N 1
ATOM 761 C CA . LEU A 1 96 ? -9.907 -6.172 21.073 1.00 97.94 96 LEU A CA 1
ATOM 762 C C . LEU A 1 96 ? -10.337 -6.584 22.486 1.00 97.94 96 LEU A C 1
ATOM 764 O O . LEU A 1 96 ? -9.674 -7.420 23.094 1.00 97.94 96 LEU A O 1
ATOM 768 N N . THR A 1 97 ? -11.405 -5.981 23.013 1.00 97.88 97 THR A N 1
ATOM 769 C CA . THR A 1 97 ? -11.850 -6.153 24.405 1.00 97.88 97 THR A CA 1
ATOM 770 C C . THR A 1 97 ? -13.312 -6.553 24.522 1.00 97.88 97 THR A C 1
ATOM 772 O O . THR A 1 97 ? -13.666 -7.277 25.447 1.00 97.88 97 THR A O 1
ATOM 775 N N . ASP A 1 98 ? -14.147 -6.112 23.586 1.00 98.31 98 ASP A N 1
ATOM 776 C CA . ASP A 1 98 ? -15.597 -6.244 23.634 1.00 98.31 98 ASP A CA 1
ATOM 777 C C . ASP A 1 98 ? -16.131 -6.978 22.403 1.00 98.31 98 ASP A C 1
ATOM 779 O O . ASP A 1 98 ? -15.539 -6.960 21.320 1.00 98.31 98 ASP A O 1
ATOM 783 N N . GLU A 1 99 ? -17.296 -7.602 22.557 1.00 98.12 99 GLU A N 1
ATOM 784 C CA . GLU A 1 99 ? -17.949 -8.331 21.475 1.00 98.12 99 GLU A CA 1
ATOM 785 C C . GLU A 1 99 ? -18.369 -7.397 20.322 1.00 98.12 99 GLU A C 1
ATOM 787 O O . GLU A 1 99 ? -18.848 -6.271 20.518 1.00 98.12 99 GLU A O 1
ATOM 792 N N . LEU A 1 100 ? -18.194 -7.891 19.094 1.00 98.31 100 LEU A N 1
ATOM 793 C CA . LEU A 1 100 ? -18.682 -7.271 17.867 1.00 98.31 100 LEU A CA 1
ATOM 794 C C . LEU A 1 100 ? -19.785 -8.133 17.264 1.00 98.31 100 LEU A C 1
ATOM 796 O O . LEU A 1 100 ? -19.681 -9.359 17.260 1.00 98.31 100 LEU A O 1
ATOM 800 N N . SER A 1 101 ? -20.785 -7.500 16.654 1.00 97.62 101 SER A N 1
ATOM 801 C CA . SER A 1 101 ? -21.706 -8.241 15.787 1.00 97.62 101 SER A CA 1
ATOM 802 C C . SER A 1 101 ? -20.971 -8.807 14.562 1.00 97.62 101 SER A C 1
ATOM 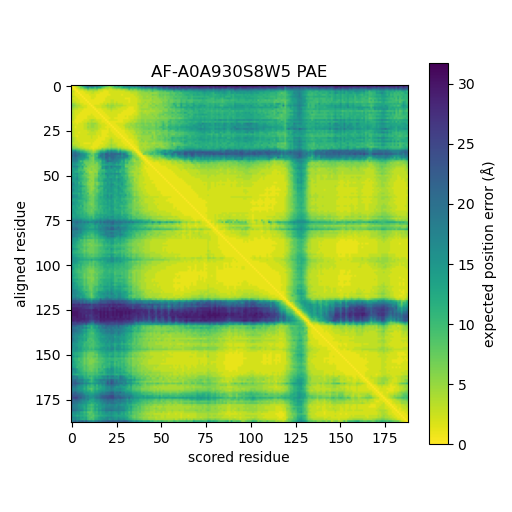804 O O . SER A 1 101 ? -19.917 -8.302 14.161 1.00 97.62 101 SER A O 1
ATOM 806 N N . ASN A 1 102 ? -21.547 -9.815 13.899 1.00 97.56 102 ASN A N 1
ATOM 807 C CA . ASN A 1 102 ? -20.971 -10.367 12.665 1.00 97.56 102 ASN A CA 1
ATOM 808 C C . ASN A 1 102 ? -20.754 -9.288 11.587 1.00 97.56 102 ASN A C 1
ATOM 810 O O . ASN A 1 102 ? -19.739 -9.305 10.885 1.00 97.56 102 ASN A O 1
ATOM 814 N N . GLU A 1 103 ? -21.676 -8.325 11.478 1.00 97.12 103 GLU A N 1
ATOM 815 C CA . GLU A 1 103 ? -21.557 -7.187 10.562 1.00 97.12 103 GLU A CA 1
ATOM 816 C C . GLU A 1 103 ? -20.409 -6.250 10.964 1.00 97.12 103 GLU A C 1
ATOM 818 O O . GLU A 1 103 ? -19.579 -5.888 10.124 1.00 97.12 103 GLU A O 1
ATOM 823 N N . GLU A 1 104 ? -20.320 -5.888 12.248 1.00 98.06 104 GLU A N 1
ATOM 824 C CA . GLU A 1 104 ? -19.244 -5.047 12.779 1.00 98.06 104 GLU A CA 1
ATOM 825 C C . GLU A 1 104 ? -17.869 -5.696 12.550 1.00 98.06 104 GLU A C 1
ATOM 827 O O . GLU A 1 104 ? -16.934 -5.042 12.068 1.00 98.06 104 GLU A O 1
ATOM 832 N N . LEU A 1 105 ? -17.763 -7.001 12.816 1.00 98.25 105 LEU A N 1
ATOM 833 C CA . LEU A 1 105 ? -16.564 -7.799 12.578 1.00 98.25 105 LEU A CA 1
ATOM 834 C C . LEU A 1 105 ? -16.191 -7.811 11.091 1.00 98.25 105 LEU A C 1
ATOM 836 O O . LEU A 1 105 ? -15.034 -7.569 10.731 1.00 98.25 105 LEU A O 1
ATOM 840 N N . PHE A 1 106 ? -17.160 -8.028 10.201 1.00 98.19 106 PHE A N 1
ATOM 841 C CA . PHE A 1 106 ? -16.925 -7.981 8.760 1.00 98.19 106 PHE A CA 1
ATOM 842 C C . PHE A 1 106 ? -16.409 -6.614 8.305 1.00 98.19 106 PHE A C 1
ATOM 844 O O . PHE A 1 106 ? -15.459 -6.545 7.520 1.00 98.19 106 PHE A O 1
ATOM 851 N N . ILE A 1 107 ? -16.984 -5.517 8.800 1.00 98.25 107 ILE A N 1
ATOM 852 C CA . ILE A 1 107 ? -16.558 -4.151 8.469 1.00 98.25 107 ILE A CA 1
ATOM 853 C C . ILE A 1 107 ? -15.118 -3.901 8.941 1.00 98.25 107 ILE A C 1
ATOM 855 O O . ILE A 1 107 ? -14.296 -3.397 8.159 1.00 98.25 107 ILE A O 1
ATOM 859 N N . ALA A 1 108 ? -14.788 -4.305 10.171 1.00 98.38 108 ALA A N 1
ATOM 860 C CA . ALA A 1 108 ? -13.447 -4.207 10.742 1.00 98.38 108 ALA A CA 1
ATOM 861 C C . ALA A 1 108 ? -12.411 -4.976 9.897 1.00 98.38 108 ALA A C 1
ATOM 863 O O . ALA A 1 108 ? -11.428 -4.393 9.419 1.00 98.3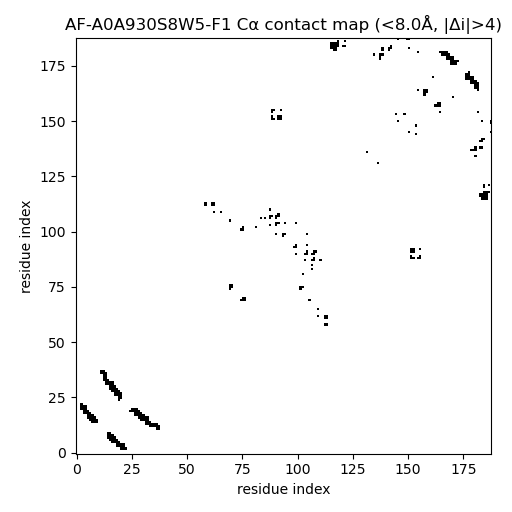8 108 ALA A O 1
ATOM 864 N N . LEU A 1 109 ? -12.670 -6.254 9.604 1.00 98.25 109 LEU A N 1
ATOM 865 C CA . LEU A 1 109 ? -11.769 -7.104 8.817 1.00 98.25 109 LEU A CA 1
ATOM 866 C C . LEU A 1 109 ? -11.661 -6.636 7.359 1.00 98.25 109 LEU A C 1
ATOM 868 O O . LEU A 1 109 ? -10.566 -6.572 6.787 1.00 98.25 109 LEU A O 1
ATOM 872 N N . LYS A 1 110 ? -12.774 -6.223 6.741 1.00 97.8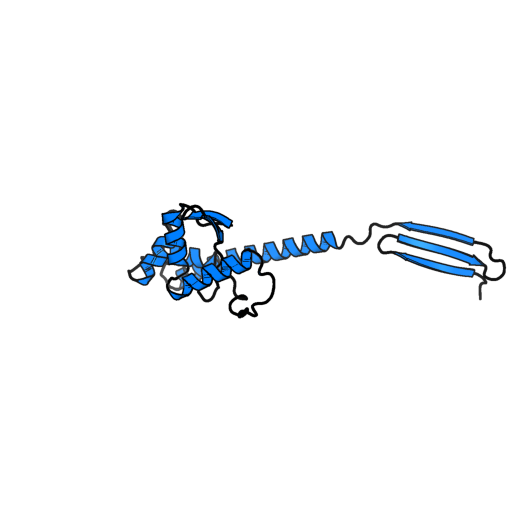8 110 LYS A N 1
ATOM 873 C CA . LYS A 1 110 ? -12.799 -5.698 5.366 1.00 97.88 110 LYS A CA 1
ATOM 874 C C . LYS A 1 110 ? -11.990 -4.410 5.233 1.00 97.88 110 LYS A C 1
ATOM 876 O O . LYS A 1 110 ? -11.411 -4.161 4.167 1.00 97.88 110 LYS A O 1
ATOM 881 N N . ASN A 1 111 ? -11.933 -3.584 6.278 1.00 97.69 111 ASN A N 1
ATOM 882 C CA . ASN A 1 111 ? -11.050 -2.422 6.332 1.00 97.69 111 ASN A CA 1
ATOM 883 C C . ASN A 1 111 ? -9.570 -2.844 6.377 1.00 97.69 111 ASN A C 1
ATOM 885 O O . ASN A 1 111 ? -8.791 -2.371 5.543 1.00 97.69 111 ASN A O 1
ATOM 889 N N . MET A 1 112 ? -9.208 -3.796 7.242 1.00 97.25 112 MET A N 1
ATOM 890 C CA . MET A 1 112 ? -7.832 -4.301 7.372 1.00 97.25 112 MET A CA 1
ATOM 891 C C . MET A 1 112 ? -7.303 -4.894 6.060 1.00 97.25 112 MET A C 1
ATOM 893 O O . MET A 1 112 ? -6.257 -4.479 5.558 1.00 97.25 112 MET A O 1
ATOM 897 N N . VAL A 1 113 ? -8.061 -5.772 5.391 1.00 97.31 113 VAL A N 1
ATOM 898 C CA . VAL A 1 113 ? -7.600 -6.417 4.139 1.00 97.31 113 VAL A CA 1
ATOM 899 C C . VAL A 1 113 ? -7.394 -5.430 2.975 1.00 97.31 113 VAL A C 1
ATOM 901 O O . VAL A 1 113 ? -6.642 -5.715 2.022 1.00 97.31 113 VAL A O 1
ATOM 904 N N . LYS A 1 114 ? -8.037 -4.249 3.019 1.00 95.88 114 LYS A N 1
ATOM 905 C CA . LYS A 1 114 ? -7.816 -3.155 2.052 1.00 95.88 114 LYS A CA 1
ATOM 906 C C . LYS A 1 114 ? -6.460 -2.473 2.262 1.00 95.88 114 LYS A C 1
ATOM 908 O O . LYS A 1 114 ? -5.896 -1.994 1.271 1.00 95.88 114 LYS A O 1
ATOM 913 N N . HIS A 1 115 ? -5.951 -2.442 3.490 1.00 94.69 115 HIS A N 1
ATOM 914 C CA . HIS A 1 115 ? -4.779 -1.672 3.920 1.00 94.69 115 HIS A CA 1
ATOM 915 C C . HIS A 1 115 ? -3.815 -2.524 4.756 1.00 94.69 115 HIS A C 1
ATOM 917 O O . HIS A 1 115 ? -3.349 -2.095 5.799 1.00 94.69 115 HIS A O 1
ATOM 923 N N . ARG A 1 116 ? -3.498 -3.722 4.254 1.00 94.12 116 ARG A N 1
ATOM 924 C CA . ARG A 1 116 ? -2.677 -4.755 4.914 1.00 94.12 116 ARG A CA 1
ATOM 925 C C . ARG A 1 116 ? -1.187 -4.421 5.129 1.00 94.12 116 ARG A C 1
ATOM 927 O O . ARG A 1 116 ? -0.404 -5.341 5.284 1.00 94.12 116 ARG A O 1
ATOM 934 N N . GLY A 1 117 ? -0.793 -3.158 5.004 1.00 91.50 117 GLY A N 1
ATOM 935 C CA . GLY A 1 117 ? 0.595 -2.760 5.213 1.00 91.50 117 GLY A CA 1
ATOM 936 C C . GLY A 1 117 ? 1.603 -3.243 4.164 1.00 91.50 117 GLY A C 1
ATOM 937 O O . GLY A 1 117 ? 1.257 -3.637 3.040 1.00 91.50 117 GLY A O 1
ATOM 938 N N . ILE A 1 118 ? 2.868 -3.141 4.559 1.00 89.69 118 ILE A N 1
ATOM 939 C CA . ILE A 1 118 ? 4.077 -3.560 3.838 1.00 89.69 118 ILE A CA 1
ATOM 940 C C . ILE A 1 118 ? 4.699 -4.762 4.549 1.00 89.69 118 ILE A C 1
ATOM 942 O O . ILE A 1 118 ? 4.559 -4.889 5.755 1.00 89.69 118 ILE A O 1
ATOM 946 N N . SER A 1 119 ? 5.347 -5.666 3.822 1.00 88.12 119 SER A N 1
ATOM 947 C CA . SER A 1 119 ? 5.813 -6.950 4.379 1.00 88.12 119 SER A CA 1
ATOM 948 C C . SER A 1 119 ? 7.310 -7.191 4.198 1.00 88.12 119 SER A C 1
ATOM 950 O O . SER A 1 119 ? 7.742 -8.327 4.276 1.00 88.12 119 SER A O 1
ATOM 952 N N . TYR A 1 120 ? 8.065 -6.159 3.815 1.00 78.56 120 TYR A N 1
ATOM 953 C CA . TYR A 1 120 ? 9.505 -6.254 3.539 1.00 78.56 120 TYR A CA 1
ATOM 954 C C . TYR A 1 120 ? 10.343 -5.400 4.496 1.00 78.56 120 TYR A C 1
ATOM 956 O O . TYR A 1 120 ? 11.561 -5.493 4.476 1.00 78.56 120 TYR A O 1
ATOM 964 N N . LEU A 1 121 ? 9.706 -4.530 5.293 1.00 65.12 121 LEU A N 1
ATOM 965 C CA . LEU A 1 121 ? 10.409 -3.727 6.299 1.00 65.12 121 LEU A CA 1
ATOM 966 C C . LEU A 1 121 ? 10.525 -4.439 7.648 1.00 65.12 121 LEU A C 1
ATOM 968 O O . LEU A 1 121 ? 11.294 -3.978 8.477 1.00 65.12 121 LEU A O 1
ATOM 972 N N . ASP A 1 122 ? 9.837 -5.569 7.835 1.00 57.09 122 ASP A N 1
ATOM 973 C CA . ASP A 1 122 ? 10.121 -6.476 8.954 1.00 57.09 122 ASP A CA 1
ATOM 974 C C . ASP A 1 122 ? 11.550 -7.058 8.840 1.00 57.09 122 ASP A C 1
ATOM 976 O O . ASP A 1 122 ? 12.200 -7.291 9.853 1.00 57.09 122 ASP A O 1
ATOM 980 N N . ASP A 1 123 ? 12.068 -7.199 7.608 1.00 49.97 123 ASP A N 1
ATOM 981 C CA . ASP A 1 123 ? 13.413 -7.718 7.306 1.00 49.97 123 ASP A CA 1
ATOM 982 C C . ASP A 1 123 ? 14.495 -6.620 7.239 1.00 49.97 123 ASP A C 1
ATOM 984 O O . ASP A 1 123 ? 15.685 -6.913 7.132 1.00 49.97 123 ASP A O 1
ATOM 988 N N . ALA A 1 124 ? 14.104 -5.342 7.265 1.00 49.50 124 ALA A N 1
ATOM 989 C CA . ALA A 1 124 ? 15.025 -4.211 7.188 1.00 49.50 124 ALA A CA 1
ATOM 990 C C . ALA A 1 124 ? 15.458 -3.794 8.600 1.00 49.50 124 ALA A C 1
ATOM 992 O O . ALA A 1 124 ? 15.123 -2.708 9.079 1.00 49.50 124 ALA A O 1
ATOM 993 N N . SER A 1 125 ? 16.174 -4.684 9.285 1.00 44.88 125 SER A N 1
ATOM 994 C CA . SER A 1 125 ? 16.854 -4.350 10.532 1.00 44.88 125 SER A CA 1
ATOM 995 C C . SER A 1 125 ? 17.933 -3.290 10.278 1.00 44.88 125 SER A C 1
ATOM 997 O O . SER A 1 125 ? 18.793 -3.444 9.418 1.00 44.88 125 SER A O 1
ATOM 999 N N . ASP A 1 126 ? 17.809 -2.215 11.046 1.00 50.66 126 ASP A N 1
ATOM 1000 C CA . ASP A 1 126 ? 18.609 -0.997 11.206 1.00 50.66 126 ASP A CA 1
ATOM 1001 C C . ASP A 1 126 ? 20.142 -1.137 11.004 1.00 50.66 126 ASP A C 1
ATOM 1003 O O . ASP A 1 126 ? 20.898 -1.156 11.971 1.00 50.66 126 ASP A O 1
ATOM 1007 N N . ASP A 1 127 ? 20.634 -1.117 9.761 1.00 40.81 12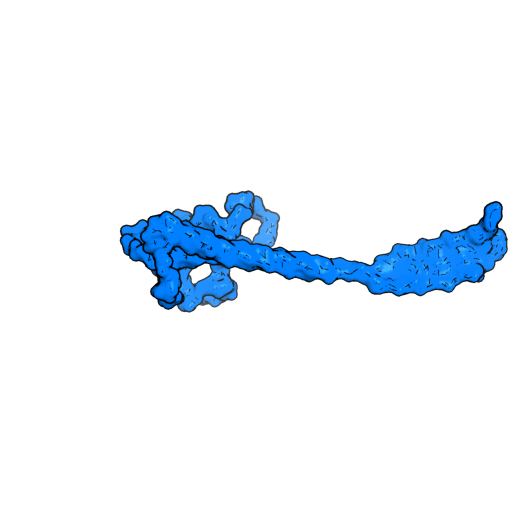7 ASP A N 1
ATOM 1008 C CA . ASP A 1 127 ? 22.023 -0.712 9.488 1.00 40.81 127 ASP A CA 1
ATOM 1009 C C . ASP A 1 127 ? 22.064 0.820 9.416 1.00 40.81 127 ASP A C 1
ATOM 1011 O O . ASP A 1 127 ? 21.865 1.444 8.369 1.00 40.81 127 ASP A O 1
ATOM 1015 N N . GLY A 1 128 ? 22.239 1.430 10.590 1.00 46.62 128 GLY A N 1
ATOM 1016 C CA . GLY A 1 128 ? 22.100 2.860 10.869 1.00 46.62 128 GLY A CA 1
ATOM 1017 C C . GLY A 1 128 ? 23.110 3.794 10.197 1.00 46.62 128 GLY A C 1
ATOM 1018 O O . GLY A 1 128 ? 23.731 4.595 10.889 1.00 46.62 128 GLY A O 1
ATOM 1019 N N . ASN A 1 129 ? 23.294 3.734 8.874 1.00 41.59 129 ASN A N 1
ATOM 1020 C CA . ASN A 1 129 ? 24.278 4.592 8.209 1.00 41.59 129 ASN A CA 1
ATOM 1021 C C . ASN A 1 129 ? 24.005 4.958 6.742 1.00 41.59 129 ASN A C 1
ATOM 1023 O O . ASN A 1 129 ? 24.926 5.142 5.949 1.00 41.59 129 ASN A O 1
ATOM 1027 N N . SER A 1 130 ? 22.745 5.112 6.355 1.00 41.16 130 SER A N 1
ATOM 1028 C CA . SER A 1 130 ? 22.409 5.751 5.079 1.00 41.16 130 SER A CA 1
ATOM 1029 C C . SER A 1 130 ? 21.339 6.801 5.313 1.00 41.16 130 SER A C 1
ATOM 1031 O O . SER A 1 130 ? 20.521 6.651 6.210 1.00 41.16 130 SER A O 1
ATOM 1033 N N . SER A 1 131 ? 21.395 7.903 4.569 1.00 43.62 131 SER A N 1
ATOM 1034 C CA . SER A 1 131 ? 20.442 9.013 4.616 1.00 43.62 131 SER A CA 1
ATOM 1035 C C . SER A 1 131 ? 19.007 8.498 4.455 1.00 43.62 131 SER A C 1
ATOM 1037 O O . SER A 1 131 ? 18.492 8.348 3.347 1.00 43.62 131 SER A O 1
ATOM 1039 N N . VAL A 1 132 ? 18.377 8.171 5.584 1.00 53.34 132 VAL A N 1
ATOM 1040 C CA . VAL A 1 132 ? 17.042 7.585 5.659 1.00 53.34 132 VAL A CA 1
ATOM 1041 C C . VAL A 1 132 ? 16.069 8.648 5.165 1.00 53.34 132 VAL A C 1
ATOM 1043 O O . VAL A 1 132 ? 15.804 9.616 5.868 1.00 53.34 132 VAL A O 1
ATOM 1046 N N . GLY A 1 133 ? 15.580 8.518 3.929 1.00 63.53 133 GLY A N 1
ATOM 1047 C CA . GLY A 1 133 ? 14.614 9.470 3.381 1.00 63.53 133 GLY A CA 1
ATOM 1048 C C . GLY A 1 133 ? 13.354 9.553 4.250 1.00 63.53 133 GLY A C 1
ATOM 1049 O O . GLY A 1 133 ? 12.975 8.558 4.873 1.00 63.53 133 GLY A O 1
ATOM 1050 N N . ASP A 1 134 ? 12.681 10.709 4.243 1.00 72.69 134 ASP A N 1
ATOM 1051 C CA . ASP A 1 134 ? 11.526 11.050 5.096 1.00 72.69 134 ASP A CA 1
ATOM 1052 C C . ASP A 1 134 ? 10.521 9.903 5.299 1.00 72.69 134 ASP A C 1
ATOM 1054 O O . ASP A 1 134 ? 10.025 9.678 6.399 1.00 72.69 134 ASP A O 1
ATOM 1058 N N . TYR A 1 135 ? 10.235 9.133 4.244 1.00 76.75 135 TYR A N 1
ATOM 1059 C CA . TYR A 1 135 ? 9.317 7.993 4.295 1.00 76.75 135 TYR A CA 1
ATOM 1060 C C . TYR A 1 135 ? 9.745 6.911 5.297 1.00 76.75 135 TYR A C 1
ATOM 1062 O O . TYR A 1 135 ? 8.923 6.419 6.068 1.00 76.75 135 TYR A O 1
ATOM 1070 N N . ALA A 1 136 ? 11.018 6.518 5.285 1.00 77.50 136 ALA A N 1
ATOM 1071 C CA . ALA A 1 136 ? 11.514 5.444 6.137 1.00 77.50 136 ALA A CA 1
ATOM 1072 C C . ALA A 1 136 ? 11.596 5.883 7.606 1.00 77.50 136 ALA A C 1
ATOM 1074 O O . ALA A 1 136 ? 11.296 5.085 8.494 1.00 77.50 136 ALA A O 1
ATOM 1075 N N . GLN A 1 137 ? 11.883 7.163 7.862 1.00 79.44 137 GLN A N 1
ATOM 1076 C CA . GLN A 1 137 ? 11.808 7.726 9.208 1.00 79.44 137 GLN A CA 1
ATOM 1077 C C . GLN A 1 137 ? 10.374 7.675 9.759 1.00 79.44 137 GLN A C 1
ATOM 1079 O O . GLN A 1 137 ? 10.169 7.197 10.873 1.00 79.44 137 GLN A O 1
ATOM 1084 N N . ILE A 1 138 ? 9.371 8.059 8.959 1.00 81.81 138 ILE A N 1
ATOM 1085 C CA . ILE A 1 138 ? 7.956 8.008 9.367 1.00 81.81 138 ILE A CA 1
ATOM 1086 C C . ILE A 1 138 ? 7.505 6.566 9.640 1.00 81.81 138 ILE A C 1
ATOM 1088 O O . ILE A 1 138 ? 6.768 6.312 10.594 1.00 81.81 138 ILE A O 1
ATOM 1092 N N . VAL A 1 139 ? 7.955 5.592 8.839 1.00 83.25 139 VAL A N 1
ATOM 1093 C CA . VAL A 1 139 ? 7.660 4.180 9.124 1.00 83.25 139 VAL A CA 1
ATOM 1094 C C . VAL A 1 139 ? 8.313 3.734 10.434 1.00 83.25 139 VAL A C 1
ATOM 1096 O O . VAL A 1 139 ? 7.650 3.071 11.226 1.00 83.25 139 VAL A O 1
ATOM 1099 N N . LYS A 1 140 ? 9.559 4.138 10.712 1.00 83.06 140 LYS A N 1
ATOM 1100 C CA . LYS A 1 140 ? 10.248 3.830 11.978 1.00 83.06 140 LYS A CA 1
ATOM 1101 C C . LYS A 1 140 ? 9.513 4.423 13.185 1.00 83.06 140 LYS A C 1
ATOM 1103 O O . LYS A 1 140 ? 9.379 3.761 14.209 1.00 83.06 140 LYS A O 1
ATOM 1108 N N . GLU A 1 141 ? 8.992 5.642 13.063 1.00 86.31 141 GLU A N 1
ATOM 1109 C CA . GLU A 1 141 ? 8.167 6.280 14.098 1.00 86.31 141 GLU A CA 1
ATOM 1110 C C . GLU A 1 141 ? 6.841 5.545 14.327 1.00 86.31 141 GLU A C 1
ATOM 1112 O O . GLU A 1 141 ? 6.446 5.341 15.477 1.00 86.31 141 GLU A O 1
ATOM 1117 N N . ASN A 1 142 ? 6.177 5.090 13.258 1.00 89.00 142 ASN A N 1
ATOM 1118 C CA . ASN A 1 142 ? 5.005 4.224 13.382 1.00 89.00 142 ASN A CA 1
ATOM 1119 C C . ASN A 1 142 ? 5.370 2.911 14.088 1.00 89.00 142 ASN A C 1
ATOM 1121 O O . ASN A 1 142 ? 4.636 2.502 14.980 1.00 89.00 142 ASN A O 1
ATOM 1125 N N . SER A 1 143 ? 6.499 2.283 13.738 1.00 87.06 143 SER A N 1
ATOM 1126 C CA . SER A 1 143 ? 6.948 1.027 14.352 1.00 87.06 143 SER A CA 1
ATOM 1127 C C . SER A 1 143 ? 7.183 1.142 15.856 1.00 87.06 143 SER A C 1
ATOM 1129 O O . SER A 1 143 ? 6.783 0.247 16.587 1.00 87.06 143 SER A O 1
ATOM 1131 N N . LYS A 1 144 ? 7.727 2.263 16.345 1.00 90.06 144 LYS A N 1
ATOM 1132 C CA . LYS A 1 144 ? 7.863 2.505 17.795 1.00 90.06 144 LYS A CA 1
ATOM 1133 C C . LYS A 1 144 ? 6.513 2.534 18.514 1.00 90.06 144 LYS A C 1
ATOM 1135 O O . LYS A 1 144 ? 6.377 2.011 19.610 1.00 90.06 144 LYS A O 1
ATOM 1140 N N . GLN A 1 145 ? 5.486 3.124 17.897 1.00 92.81 145 GLN A N 1
ATOM 1141 C CA . GLN A 1 145 ? 4.140 3.137 18.485 1.00 92.81 145 GLN A CA 1
ATOM 1142 C C . GLN A 1 145 ? 3.529 1.728 18.548 1.00 92.81 145 GLN A C 1
ATOM 1144 O O . GLN A 1 145 ? 2.715 1.459 19.433 1.00 92.81 145 GLN A O 1
ATOM 1149 N N . LEU A 1 146 ? 3.944 0.826 17.650 1.00 92.62 146 LEU A N 1
ATOM 1150 C CA . LEU A 1 146 ? 3.460 -0.556 17.614 1.00 92.62 146 LEU A CA 1
ATOM 1151 C C . LEU A 1 146 ? 3.922 -1.409 18.797 1.00 92.62 146 LEU A C 1
ATOM 1153 O O . LEU A 1 146 ? 3.315 -2.442 19.056 1.00 92.62 146 LEU A O 1
ATOM 1157 N N . GLU A 1 147 ? 4.932 -0.969 19.552 1.00 91.81 147 GLU A N 1
ATOM 1158 C CA . GLU A 1 147 ? 5.383 -1.662 20.767 1.00 91.81 147 GLU A CA 1
ATOM 1159 C C . GLU A 1 147 ? 4.286 -1.732 21.843 1.00 91.81 147 GLU A C 1
ATOM 1161 O O . GLU A 1 147 ? 4.275 -2.646 22.662 1.00 91.81 147 GLU A O 1
ATOM 1166 N N . THR A 1 148 ? 3.351 -0.775 21.843 1.00 95.88 148 THR A N 1
ATOM 1167 C CA . THR A 1 148 ? 2.289 -0.675 22.863 1.00 95.88 148 THR A CA 1
ATOM 1168 C C . THR A 1 148 ? 0.877 -0.606 22.287 1.00 95.88 148 THR A C 1
ATOM 1170 O O . THR A 1 148 ? -0.089 -0.783 23.029 1.00 95.88 148 THR A O 1
ATOM 1173 N N . LYS A 1 149 ? 0.727 -0.336 20.984 1.00 96.69 149 LYS A N 1
ATOM 1174 C CA . LYS A 1 149 ? -0.571 -0.110 20.337 1.00 96.69 149 LYS A CA 1
ATOM 1175 C C . LYS A 1 149 ? -0.680 -0.870 19.025 1.00 96.69 149 LYS A C 1
ATOM 1177 O O . LYS A 1 149 ? 0.236 -0.887 18.219 1.00 96.69 149 LYS A O 1
ATOM 1182 N N . THR A 1 150 ? -1.858 -1.396 18.731 1.00 96.81 150 THR A N 1
ATOM 1183 C CA . THR A 1 150 ? -2.161 -1.937 17.401 1.00 96.81 150 THR A CA 1
ATOM 1184 C C . THR A 1 150 ? -2.248 -0.812 16.354 1.00 96.81 150 THR A C 1
ATOM 1186 O O . THR A 1 150 ? -2.591 0.332 16.690 1.00 96.81 150 THR A O 1
ATOM 1189 N N . PRO A 1 151 ? -2.086 -1.109 15.048 1.00 96.50 151 PRO A N 1
ATOM 1190 C CA . PRO A 1 151 ? -2.331 -0.130 13.989 1.00 96.50 151 PRO A CA 1
ATOM 1191 C C . PRO A 1 151 ? -3.735 0.486 14.051 1.00 96.50 151 PRO A C 1
ATOM 1193 O O . PRO A 1 151 ? -3.931 1.624 13.633 1.00 96.50 151 PRO A O 1
ATOM 1196 N N . GLY A 1 152 ? -4.728 -0.265 14.546 1.00 97.31 152 GLY A N 1
ATOM 1197 C CA . GLY A 1 152 ? -6.107 0.204 14.698 1.00 97.31 152 GLY A CA 1
ATOM 1198 C C . GLY A 1 152 ? -6.241 1.288 15.763 1.00 97.31 152 GLY A C 1
ATOM 1199 O O . GLY A 1 152 ? -6.882 2.302 15.500 1.00 97.31 152 GLY A O 1
ATOM 1200 N N . GLN A 1 153 ? -5.579 1.109 16.910 1.00 98.06 153 GLN A N 1
ATOM 1201 C CA . GLN A 1 153 ? -5.538 2.097 17.993 1.00 98.06 153 GLN A CA 1
ATOM 1202 C C . GLN A 1 153 ? -4.838 3.382 17.545 1.00 98.06 153 GLN A C 1
ATOM 1204 O O . GLN A 1 153 ? -5.420 4.457 17.651 1.00 98.06 153 GLN A O 1
ATOM 1209 N N . ILE A 1 154 ? -3.653 3.272 16.933 1.00 96.62 154 ILE A N 1
ATOM 1210 C CA . ILE A 1 154 ? -2.904 4.435 16.422 1.00 96.62 154 ILE A CA 1
ATOM 1211 C C . ILE A 1 154 ? -3.734 5.207 15.389 1.00 96.62 154 ILE A C 1
ATOM 1213 O O . ILE A 1 154 ? -3.797 6.434 15.404 1.00 96.62 154 ILE A O 1
ATOM 1217 N N . GLN A 1 155 ? -4.391 4.495 14.470 1.00 97.06 155 GLN A N 1
ATOM 1218 C CA . GLN A 1 155 ? -5.270 5.121 13.485 1.00 97.06 155 GLN A CA 1
ATOM 1219 C C . GLN A 1 155 ? -6.465 5.806 14.159 1.00 97.06 155 GLN A C 1
ATOM 1221 O O . GLN A 1 155 ? -6.760 6.952 13.836 1.00 97.06 155 GLN A O 1
ATOM 1226 N N . LEU A 1 156 ? -7.139 5.153 15.105 1.00 97.75 156 LEU A N 1
ATOM 1227 C CA . LEU A 1 156 ? -8.281 5.754 15.790 1.00 97.75 156 LEU A CA 1
ATOM 1228 C C . LEU A 1 156 ? -7.893 7.040 16.535 1.00 97.75 156 LEU A C 1
ATOM 1230 O O . LEU A 1 156 ? -8.590 8.042 16.396 1.00 97.75 156 LEU A O 1
ATOM 1234 N N . GLU A 1 157 ? -6.757 7.046 17.232 1.00 96.56 157 GLU A N 1
ATOM 1235 C CA . GLU A 1 157 ? -6.234 8.238 17.909 1.00 96.56 157 GLU A CA 1
ATOM 1236 C C . GLU A 1 157 ? -5.946 9.373 16.923 1.00 96.56 157 GLU A C 1
ATOM 1238 O O . GLU A 1 157 ? -6.362 10.507 17.148 1.00 96.56 157 GLU A O 1
ATOM 1243 N N . ARG A 1 158 ? -5.304 9.078 15.782 1.00 95.56 158 ARG A N 1
ATOM 1244 C CA . ARG A 1 158 ? -5.067 10.074 14.718 1.00 95.56 158 ARG A CA 1
ATOM 1245 C C . ARG A 1 158 ? -6.372 10.627 14.159 1.00 95.56 158 ARG A C 1
ATOM 1247 O O . ARG A 1 158 ? -6.475 11.825 13.905 1.00 95.56 158 ARG A O 1
ATOM 1254 N N . TYR A 1 159 ? -7.370 9.766 13.982 1.00 96.62 159 TYR A N 1
ATOM 1255 C CA . TYR A 1 159 ? -8.681 10.178 13.502 1.00 96.62 159 TYR A CA 1
ATOM 1256 C C . TYR A 1 159 ? -9.377 11.116 14.490 1.00 96.62 159 TYR A C 1
ATOM 1258 O O . TYR A 1 159 ? -9.908 12.140 14.076 1.00 96.62 159 TYR A O 1
ATOM 1266 N N . GLN A 1 160 ? -9.330 10.805 15.785 1.00 96.62 160 GLN A N 1
ATOM 1267 C CA . GLN A 1 160 ? -9.921 11.632 16.839 1.00 96.62 160 GLN A CA 1
ATOM 1268 C C . GLN A 1 160 ? -9.170 12.955 17.028 1.00 96.62 160 GLN A C 1
ATOM 1270 O O . GLN A 1 160 ? -9.800 13.996 17.179 1.00 96.62 160 GLN A O 1
ATOM 1275 N N . LYS A 1 161 ? -7.833 12.924 16.992 1.00 95.62 161 LYS A N 1
ATOM 1276 C CA . LYS A 1 161 ? -6.987 14.095 17.251 1.00 95.62 161 LYS A CA 1
ATOM 1277 C C . LYS A 1 161 ? -6.924 15.061 16.069 1.00 95.62 161 LYS A C 1
ATOM 1279 O O . LYS A 1 161 ? -6.955 16.268 16.275 1.00 95.62 161 LYS A O 1
ATOM 1284 N N . TYR A 1 162 ? -6.832 14.547 14.841 1.00 94.94 162 TYR A N 1
ATOM 1285 C CA . TYR A 1 162 ? -6.588 15.371 13.649 1.00 94.94 162 TYR A CA 1
ATOM 1286 C C . TYR A 1 162 ? -7.736 15.363 12.635 1.00 94.94 162 TYR A C 1
ATOM 1288 O O . TYR A 1 162 ? -7.647 16.040 11.613 1.00 94.94 162 TYR A O 1
ATOM 1296 N N . GLY A 1 163 ? -8.783 14.558 12.842 1.00 94.25 163 GLY A N 1
ATOM 1297 C CA . GLY A 1 163 ? -9.918 14.447 11.916 1.00 94.25 163 GLY A CA 1
ATOM 1298 C C . GLY A 1 163 ? -9.599 13.752 10.587 1.00 94.25 163 GLY A C 1
ATOM 1299 O O . GLY A 1 163 ? -10.478 13.616 9.735 1.00 94.25 163 GLY A O 1
ATOM 1300 N N . GLN A 1 164 ? -8.362 13.285 10.386 1.00 92.38 164 GLN A N 1
ATOM 1301 C CA . GLN A 1 164 ? -7.923 12.662 9.142 1.00 92.38 164 GLN A CA 1
ATOM 1302 C C . GLN A 1 164 ? -6.978 11.484 9.367 1.00 92.38 164 GLN A C 1
ATOM 1304 O O . GLN A 1 164 ? -6.301 11.352 10.383 1.00 92.38 164 GLN A O 1
ATOM 1309 N N . LEU A 1 165 ? -6.966 10.599 8.374 1.00 91.38 165 LEU A N 1
ATOM 1310 C CA . LEU A 1 165 ? -6.213 9.351 8.394 1.00 91.38 165 LEU A CA 1
ATOM 1311 C C . LEU A 1 165 ? -5.452 9.125 7.100 1.00 91.38 165 LEU A C 1
ATOM 1313 O O . LEU A 1 165 ? -4.360 8.596 7.101 1.00 91.38 165 LEU A O 1
ATOM 1317 N N . ARG A 1 166 ? -6.067 9.370 5.950 1.00 90.31 166 ARG A N 1
ATOM 1318 C CA . ARG A 1 166 ? -5.600 8.767 4.702 1.00 90.31 166 ARG A CA 1
ATOM 1319 C C . ARG A 1 166 ? -4.548 9.640 4.036 1.00 90.31 166 ARG A C 1
ATOM 1321 O O . ARG A 1 166 ? -4.664 10.854 4.034 1.00 90.31 166 ARG A O 1
ATOM 1328 N N . GLY A 1 167 ? -3.602 8.979 3.375 1.00 86.44 167 GLY A N 1
ATOM 1329 C CA . GLY A 1 167 ? -2.570 9.650 2.599 1.00 86.44 167 GLY A CA 1
ATOM 1330 C C . GLY A 1 167 ? -1.363 10.012 3.451 1.00 86.44 167 GLY A C 1
ATOM 1331 O O . GLY A 1 167 ? -0.976 9.253 4.342 1.00 86.44 167 GLY A O 1
ATOM 1332 N N . ASP A 1 168 ? -0.783 11.144 3.094 1.00 88.56 168 ASP A N 1
ATOM 1333 C CA . ASP A 1 168 ? 0.423 11.725 3.654 1.00 88.56 168 ASP A CA 1
ATOM 1334 C C . ASP A 1 168 ? 0.086 13.173 3.996 1.00 88.56 168 ASP A C 1
ATOM 1336 O O . ASP A 1 168 ? -0.309 13.936 3.110 1.00 88.56 168 ASP A O 1
ATOM 1340 N N . PHE A 1 169 ? 0.114 13.501 5.283 1.00 90.88 169 PHE A N 1
ATOM 1341 C CA . PHE A 1 169 ? -0.350 14.792 5.772 1.00 90.88 169 PHE A CA 1
ATOM 1342 C C . PHE A 1 169 ? 0.512 15.289 6.924 1.00 90.88 169 PHE A C 1
ATOM 1344 O O . PHE A 1 169 ? 1.059 14.512 7.704 1.00 90.88 169 PHE A O 1
ATOM 1351 N N . THR A 1 170 ? 0.611 16.609 7.033 1.00 91.56 170 THR A N 1
ATOM 1352 C CA . THR A 1 170 ? 1.358 17.277 8.096 1.00 91.56 170 THR A CA 1
ATOM 1353 C C . THR A 1 170 ? 0.406 17.699 9.207 1.00 91.56 170 THR A C 1
ATOM 1355 O O . THR A 1 170 ? -0.656 18.259 8.938 1.00 91.56 170 THR A O 1
ATOM 1358 N N . VAL A 1 171 ? 0.799 17.447 10.449 1.00 92.00 171 VAL A N 1
ATOM 1359 C CA . VAL A 1 171 ? 0.146 17.922 11.671 1.00 92.00 171 VAL A CA 1
ATOM 1360 C C . VAL A 1 171 ? 1.103 18.832 12.432 1.00 92.00 171 VAL A C 1
ATOM 1362 O O . VAL A 1 171 ? 2.312 18.790 12.207 1.00 92.00 171 VAL A O 1
ATOM 1365 N N . GLU A 1 172 ? 0.573 19.665 13.317 1.00 91.81 172 GLU A N 1
ATOM 1366 C CA . GLU A 1 172 ? 1.373 20.536 14.174 1.00 91.81 172 GLU A CA 1
ATOM 1367 C C . GLU A 1 172 ? 1.142 20.159 15.636 1.00 91.81 172 GLU A C 1
ATOM 1369 O O . GLU A 1 172 ? -0.002 20.086 16.084 1.00 91.81 172 GLU A O 1
ATOM 1374 N N . GLU A 1 173 ? 2.224 19.885 16.361 1.00 88.81 173 GLU A N 1
ATOM 1375 C CA . GLU A 1 173 ? 2.220 19.548 17.785 1.00 88.81 173 GLU A CA 1
ATOM 1376 C C . GLU A 1 173 ? 3.304 20.359 18.486 1.00 88.81 173 GLU A C 1
ATOM 1378 O O . GLU A 1 173 ? 4.440 20.405 18.018 1.00 88.81 173 GLU A O 1
ATOM 1383 N N . ASP A 1 174 ? 2.954 21.041 19.577 1.00 89.44 174 ASP A N 1
ATOM 1384 C CA . ASP A 1 174 ? 3.887 21.857 20.368 1.00 89.44 174 ASP A CA 1
ATOM 1385 C C . ASP A 1 174 ? 4.700 22.867 19.525 1.00 89.44 174 ASP A C 1
ATOM 1387 O O . ASP A 1 174 ? 5.887 23.105 19.755 1.00 89.44 174 ASP A O 1
ATOM 1391 N N . GLY A 1 175 ? 4.061 23.445 18.498 1.00 89.19 175 GLY A N 1
ATOM 1392 C CA . GLY A 1 175 ? 4.675 24.391 17.557 1.00 89.19 175 GLY A CA 1
ATOM 1393 C C . GLY A 1 175 ? 5.634 23.757 16.539 1.00 89.19 175 GLY A C 1
ATOM 1394 O O . GLY A 1 175 ? 6.309 24.474 15.797 1.00 89.19 175 GLY A O 1
ATOM 1395 N N . LYS A 1 176 ? 5.720 22.422 16.482 1.00 90.06 176 LYS A N 1
ATOM 1396 C CA . LYS A 1 176 ? 6.525 21.668 15.513 1.00 90.06 176 LYS A CA 1
ATOM 1397 C C . LYS A 1 176 ? 5.640 20.935 14.516 1.00 90.06 176 LYS A C 1
ATOM 1399 O O . LYS A 1 176 ? 4.623 20.342 14.861 1.00 90.06 176 LYS A O 1
ATOM 1404 N N . LYS A 1 177 ? 6.057 20.948 13.250 1.00 89.25 177 LYS A N 1
ATOM 1405 C CA . LYS A 1 177 ? 5.368 20.233 12.172 1.00 89.25 177 LYS A CA 1
ATOM 1406 C C . LYS A 1 177 ? 5.873 18.798 12.076 1.00 89.25 177 LYS A C 1
ATOM 1408 O O . LYS A 1 177 ? 7.068 18.574 11.906 1.00 89.25 177 LYS A O 1
ATOM 1413 N N . HIS A 1 178 ? 4.947 17.850 12.112 1.00 87.31 178 HIS A N 1
ATOM 1414 C CA . HIS A 1 178 ? 5.189 16.418 11.979 1.00 87.31 178 HIS A CA 1
ATOM 1415 C C . HIS A 1 178 ? 4.454 15.884 10.753 1.00 87.31 178 HIS A C 1
ATOM 1417 O O . HIS A 1 178 ? 3.273 16.161 10.558 1.00 87.31 178 HIS A O 1
ATOM 1423 N N . ARG A 1 179 ? 5.134 15.107 9.912 1.00 89.19 179 ARG A N 1
ATOM 1424 C CA . ARG A 1 179 ? 4.527 14.461 8.742 1.00 89.19 179 ARG A CA 1
ATOM 1425 C C . ARG A 1 179 ? 4.100 13.045 9.113 1.00 89.19 179 ARG A C 1
ATOM 1427 O O . ARG A 1 179 ? 4.898 12.281 9.641 1.00 89.19 179 ARG A O 1
ATOM 1434 N N . LEU A 1 180 ? 2.852 12.685 8.833 1.00 90.00 180 LEU A N 1
ATOM 1435 C CA . LEU A 1 180 ? 2.271 11.387 9.158 1.00 90.00 180 LEU A CA 1
ATOM 1436 C C . LEU A 1 180 ? 1.867 10.639 7.888 1.00 90.00 180 LEU A C 1
ATOM 1438 O O . LEU A 1 180 ? 1.214 11.183 6.999 1.00 90.00 180 LEU A O 1
ATOM 1442 N N . ILE A 1 181 ? 2.193 9.346 7.848 1.00 90.12 181 ILE A N 1
ATOM 1443 C CA . ILE A 1 181 ? 1.792 8.424 6.781 1.00 90.12 181 ILE A CA 1
ATOM 1444 C C . ILE A 1 181 ? 1.176 7.173 7.415 1.00 90.12 181 ILE A C 1
ATOM 1446 O O . ILE A 1 181 ? 1.684 6.637 8.402 1.00 90.12 181 ILE A O 1
ATOM 1450 N N . ILE A 1 182 ? 0.081 6.671 6.833 1.00 89.56 182 ILE A N 1
ATOM 1451 C CA . ILE A 1 182 ? -0.561 5.409 7.246 1.00 89.56 182 ILE A CA 1
ATOM 1452 C C . ILE A 1 182 ? 0.068 4.223 6.522 1.00 89.56 182 ILE A C 1
ATOM 1454 O O . ILE A 1 182 ? -0.529 3.587 5.650 1.00 89.56 182 ILE A O 1
ATOM 1458 N N . VAL A 1 183 ? 1.305 3.935 6.908 1.00 90.62 183 VAL A N 1
ATOM 1459 C CA . VAL A 1 183 ? 2.034 2.733 6.517 1.00 90.62 183 VAL A CA 1
ATOM 1460 C C . VAL A 1 183 ? 2.447 2.013 7.788 1.00 90.62 183 VAL A C 1
ATOM 1462 O O . VAL A 1 183 ? 3.154 2.567 8.623 1.00 90.62 183 VAL A O 1
ATOM 1465 N N . PHE A 1 184 ? 1.986 0.776 7.905 1.00 90.31 184 PHE A N 1
ATOM 1466 C CA . PHE A 1 184 ? 2.305 -0.131 8.998 1.00 90.31 184 PHE A CA 1
ATOM 1467 C C . PHE A 1 184 ? 2.842 -1.442 8.405 1.00 90.31 184 PHE A C 1
ATOM 1469 O O . PHE A 1 184 ? 2.513 -1.752 7.248 1.00 90.31 184 PHE A O 1
ATOM 1476 N N . PRO A 1 185 ? 3.655 -2.203 9.149 1.00 89.69 185 PRO A N 1
ATOM 1477 C CA . PRO A 1 185 ? 4.021 -3.565 8.786 1.00 89.69 185 PRO A CA 1
ATOM 1478 C C . PRO A 1 185 ? 2.793 -4.471 8.630 1.00 89.69 185 PRO A C 1
ATOM 1480 O O . PRO A 1 185 ? 1.713 -4.181 9.141 1.00 89.69 185 PRO A O 1
ATOM 1483 N N . THR A 1 186 ? 2.943 -5.564 7.886 1.00 91.12 186 THR A N 1
ATOM 1484 C CA . THR A 1 186 ? 1.881 -6.574 7.707 1.00 91.12 186 THR A CA 1
ATOM 1485 C C . THR A 1 186 ? 1.776 -7.487 8.929 1.00 91.12 186 THR A C 1
ATOM 1487 O O . THR A 1 186 ? 0.726 -8.081 9.145 1.00 91.12 186 THR A O 1
ATOM 1490 N N . SER A 1 187 ? 2.867 -7.600 9.687 1.00 87.62 187 SER A N 1
ATOM 1491 C CA . SER A 1 187 ? 3.010 -8.343 10.942 1.00 87.62 187 SER A CA 1
ATOM 1492 C C . SER A 1 187 ? 2.284 -7.699 12.133 1.00 87.62 187 SER A C 1
ATOM 1494 O O . SER A 1 187 ? 2.072 -8.375 13.136 1.00 87.62 187 SER A O 1
ATOM 1496 N N . ALA A 1 188 ? 1.924 -6.417 12.014 1.00 81.06 188 ALA A N 1
ATOM 1497 C CA . ALA A 1 188 ? 1.384 -5.571 13.077 1.00 81.06 188 ALA A CA 1
ATOM 1498 C C . ALA A 1 188 ? -0.136 -5.659 13.281 1.00 81.06 188 ALA A C 1
ATOM 1500 O O . ALA A 1 188 ? -0.868 -5.961 12.308 1.00 81.06 188 ALA A O 1
#

Radius of gyration: 29.73 Å; Cα contacts (8 Å, |Δi|>4): 186; chains: 1; bounding box: 70×45×79 Å

pLDDT: mean 89.87, std 13.03, range [40.81, 98.62]

Mean predicted aligned error: 8.06 Å

Nearest PDB structures (foldseek):
  6rjg-assembly1_C  TM=8.814E-01  e=6.120E-24  Streptococcus thermophilus DGCC 7710
  6rj9-assembly1_C  TM=8.427E-01  e=3.809E-24  Streptococcus thermophilus LMD-9
  6m0v-assembly1_A  TM=9.464E-01  e=3.882E-22  Streptococcus thermophilus LMD-9
  6m0w-assembly1_A  TM=9.474E-01  e=6.237E-22  Streptococcus thermophilus LMD-9
  6m0x-assembly1_A  TM=9.439E-01  e=1.282E-20  Streptococcus thermophilus LMD-9